Protein AF-A0A9P7FYK7-F1 (afdb_monomer)

Sequence (309 aa):
MSTLKDHLGQKRRFVENSWSAKASSRITAHRGAGRSVHRIKVDENAGYILTTSYVGGLTVTDLKTSQNLWTLPDSHVRPYAHCEYGAGFVIFDYIDGSKEVWRRVDDFRDEEPPVIRESLPTQRQWRVSATAERKYATASTKRGHFRPWASLHPPQITRAFRFSYPILGAAAWDAVYLWDVRTGVLVQTIETIQLGPADDEDDHNLVFLGDINYIEVSEKYVFLCGIHSLRVFSRETGKSVLDFSASRIPIAASHFSISPDRPVVEVEGASLVLQNLNRAVLPSEHPYIIVDEFIAGQLPISYNYFDAN

Secondary structure (DSSP, 8-state):
-HHHHHHHHHHHHHHHHHHTT-S--------TT-S-EEEEEEETTTTEEEEEETT--EEEEETTT--EEEEE-TTTSPTT--EEEETTEEEEE-TTS-EEEEEEGGG--TTSPPPPGGGPPPHHHHHHHHHHHHHTTT-S--TT-EEEEEEE--SS--SEEEEETTEEEEE-SSEEEEEETTTTEEEEEEE-TTSPPS--TT--------SEEEEEE-SSEEEEEESSEEEEEETTT-SEEEEEETTS--S-SS-------S-----TT---------------SS------------------PPP--

Mean predicted aligned error: 12.12 Å

Structure (mmCIF, N/CA/C/O backbone):
data_AF-A0A9P7FYK7-F1
#
_entry.id   AF-A0A9P7FYK7-F1
#
loop_
_atom_site.group_PDB
_atom_site.id
_atom_site.type_symbol
_atom_site.label_atom_id
_atom_site.label_alt_id
_atom_site.label_comp_id
_atom_site.label_asym_id
_atom_site.label_entity_id
_atom_site.label_seq_id
_atom_site.pdbx_PDB_ins_code
_atom_site.Cartn_x
_atom_site.Cartn_y
_atom_site.Cartn_z
_atom_site.occupancy
_atom_site.B_iso_or_equiv
_atom_site.auth_seq_id
_atom_site.auth_comp_id
_atom_site.auth_asym_id
_atom_site.auth_atom_id
_atom_site.pdbx_PDB_model_num
ATOM 1 N N . MET A 1 1 ? -34.874 -10.906 -16.688 1.00 46.94 1 MET A N 1
ATOM 2 C CA . MET A 1 1 ? -33.772 -10.440 -17.569 1.00 46.94 1 MET A CA 1
ATOM 3 C C . MET A 1 1 ? -33.839 -8.947 -17.933 1.00 46.94 1 MET A C 1
ATOM 5 O O . MET A 1 1 ? -32.782 -8.398 -18.205 1.00 46.94 1 MET A O 1
ATOM 9 N N . SER A 1 2 ? -35.005 -8.275 -17.902 1.00 56.25 2 SER A N 1
ATOM 10 C CA . SER A 1 2 ? -35.138 -6.818 -18.164 1.00 56.25 2 SER A CA 1
ATOM 11 C C . SER A 1 2 ? -34.442 -5.932 -17.115 1.00 56.25 2 SER A C 1
ATOM 13 O O . SER A 1 2 ? -33.654 -5.059 -17.450 1.00 56.25 2 SER A O 1
ATOM 15 N N . THR A 1 3 ? -34.629 -6.241 -15.832 1.00 56.41 3 THR A N 1
ATOM 16 C CA . THR A 1 3 ? -34.244 -5.398 -14.683 1.00 56.41 3 THR A CA 1
ATOM 17 C C . THR A 1 3 ? -32.739 -5.155 -14.505 1.00 56.41 3 THR A C 1
ATOM 19 O O . THR A 1 3 ? -32.328 -4.106 -14.018 1.00 56.41 3 THR A O 1
ATOM 22 N N . LEU A 1 4 ? -31.890 -6.098 -14.923 1.00 46.66 4 LEU A N 1
ATOM 23 C CA . LEU A 1 4 ? -30.430 -6.003 -14.773 1.00 46.66 4 LEU A CA 1
ATOM 24 C C . LEU A 1 4 ? -29.797 -5.049 -15.798 1.00 46.66 4 LEU A C 1
ATOM 26 O O . LEU A 1 4 ? -28.849 -4.331 -15.478 1.00 46.66 4 LEU A O 1
ATOM 30 N N . LYS A 1 5 ? -30.342 -5.010 -17.022 1.00 55.91 5 LYS A N 1
ATOM 31 C CA . LYS A 1 5 ? -29.904 -4.074 -18.069 1.00 55.91 5 LYS A CA 1
ATOM 32 C C . LYS A 1 5 ? -30.310 -2.641 -17.726 1.00 55.91 5 LYS A C 1
ATOM 34 O O . LYS A 1 5 ? -29.497 -1.732 -17.888 1.00 55.91 5 LYS A O 1
ATOM 39 N N . ASP A 1 6 ? -31.509 -2.468 -17.176 1.00 61.62 6 ASP A N 1
ATOM 40 C CA . ASP A 1 6 ? -32.025 -1.164 -16.757 1.00 61.62 6 ASP A CA 1
ATOM 41 C C . ASP A 1 6 ? -31.186 -0.567 -15.611 1.00 61.62 6 ASP A C 1
ATOM 43 O O . ASP A 1 6 ? -30.807 0.606 -15.663 1.00 61.62 6 ASP A O 1
ATOM 47 N N . HIS A 1 7 ? -30.774 -1.386 -14.634 1.00 57.41 7 HIS A N 1
ATOM 48 C CA . HIS A 1 7 ? -29.868 -0.956 -13.561 1.00 57.41 7 HIS A CA 1
ATOM 49 C C . HIS A 1 7 ? -28.461 -0.577 -14.045 1.00 57.41 7 HIS A C 1
ATOM 51 O O . HIS A 1 7 ? -27.908 0.433 -13.603 1.00 57.41 7 HIS A O 1
ATOM 57 N N . LEU A 1 8 ? -27.875 -1.345 -14.969 1.00 60.44 8 LEU A N 1
ATOM 58 C CA . LEU A 1 8 ? -26.567 -1.013 -15.548 1.00 60.44 8 LEU A CA 1
ATOM 59 C C . LEU A 1 8 ? -26.620 0.297 -16.352 1.00 60.44 8 LEU A C 1
ATOM 61 O O . LEU A 1 8 ? -25.706 1.118 -16.244 1.00 60.44 8 LEU A O 1
ATOM 65 N N . GLY A 1 9 ? -27.703 0.522 -17.103 1.00 68.44 9 GLY A N 1
ATOM 66 C CA . GLY A 1 9 ? -27.932 1.761 -17.848 1.00 68.44 9 GLY A CA 1
ATOM 67 C C . GLY A 1 9 ? -28.078 2.984 -16.939 1.00 68.44 9 GLY A C 1
ATOM 68 O O . GLY A 1 9 ? -27.446 4.013 -17.182 1.00 68.44 9 GLY A O 1
ATOM 69 N N . GLN A 1 10 ? -28.843 2.860 -15.851 1.00 68.75 10 GLN A N 1
ATOM 70 C CA . GLN A 1 10 ? -28.996 3.922 -14.850 1.00 68.75 10 GLN A CA 1
ATOM 71 C C . GLN A 1 10 ? -27.671 4.259 -14.159 1.00 68.75 10 GLN A C 1
ATOM 73 O O . GLN A 1 10 ? -27.315 5.434 -14.065 1.00 68.75 10 GLN A O 1
ATOM 78 N N . LYS A 1 11 ? -26.903 3.244 -13.737 1.00 68.31 11 LYS A N 1
ATOM 79 C CA . LYS A 1 11 ? -25.597 3.447 -13.097 1.00 68.31 11 LYS A CA 1
ATOM 80 C C . LYS A 1 11 ? -24.620 4.150 -14.034 1.00 68.31 11 LYS A C 1
ATOM 82 O O . LYS A 1 11 ? -24.007 5.135 -13.639 1.00 68.31 11 LYS A O 1
ATOM 87 N N . ARG A 1 12 ? -24.502 3.691 -15.284 1.00 73.44 12 ARG A N 1
ATOM 88 C CA . ARG A 1 12 ? -23.622 4.315 -16.282 1.00 73.44 12 ARG A CA 1
ATOM 89 C C . ARG A 1 12 ? -23.988 5.779 -16.520 1.00 73.44 12 ARG A C 1
ATOM 91 O O . ARG A 1 12 ? -23.111 6.632 -16.455 1.00 73.44 12 ARG A O 1
ATOM 98 N N . ARG A 1 13 ? -25.276 6.072 -16.719 1.00 74.94 13 ARG A N 1
ATOM 99 C CA . ARG A 1 13 ? -25.762 7.441 -16.930 1.00 74.94 13 ARG A CA 1
ATOM 100 C C . ARG A 1 13 ? -25.492 8.339 -15.725 1.00 74.94 13 ARG A C 1
ATOM 102 O O . ARG A 1 13 ? -25.141 9.500 -15.897 1.00 74.94 13 ARG A O 1
ATOM 109 N N . PHE A 1 14 ? -25.636 7.808 -14.512 1.00 70.00 14 PHE A N 1
ATOM 110 C CA . PHE A 1 14 ? -25.281 8.531 -13.298 1.00 70.00 14 PHE A CA 1
ATOM 111 C C . PHE A 1 14 ? -23.786 8.872 -13.268 1.00 70.00 14 PHE A C 1
ATOM 113 O O . PHE A 1 14 ? -23.443 10.036 -13.103 1.00 70.00 14 PHE A O 1
ATOM 120 N N . VAL A 1 15 ? -22.908 7.892 -13.515 1.00 69.75 15 VAL A N 1
ATOM 121 C CA . VAL A 1 15 ? -21.452 8.103 -13.573 1.00 69.75 15 VAL A CA 1
ATOM 122 C C . VAL A 1 15 ? -21.072 9.124 -14.651 1.00 69.75 15 VAL A C 1
ATOM 124 O O . VAL A 1 15 ? -20.315 10.047 -14.370 1.00 69.75 15 VAL A O 1
ATOM 127 N N . GLU A 1 16 ? -21.625 9.008 -15.859 1.00 75.75 16 GLU A N 1
ATOM 128 C CA . GLU A 1 16 ? -21.404 9.966 -16.953 1.00 75.75 16 GLU A CA 1
ATOM 129 C C . GLU A 1 16 ? -21.862 11.378 -16.569 1.00 75.75 16 GLU A C 1
ATOM 131 O O . GLU A 1 16 ? -21.139 12.350 -16.797 1.00 75.75 16 GLU A O 1
ATOM 136 N N . ASN A 1 17 ? -23.029 11.500 -15.931 1.00 72.75 17 ASN A N 1
ATOM 137 C CA . ASN A 1 17 ? -23.513 12.775 -15.418 1.00 72.75 17 ASN A CA 1
ATOM 138 C C . ASN A 1 17 ? -22.581 13.335 -14.344 1.00 72.75 17 ASN A C 1
ATOM 140 O O . ASN A 1 17 ? -22.281 14.521 -14.382 1.00 72.75 17 ASN A O 1
ATOM 144 N N . SER A 1 18 ? -22.093 12.519 -13.414 1.00 71.88 18 SER A N 1
ATOM 145 C CA . SER A 1 18 ? -21.169 12.973 -12.377 1.00 71.88 18 SER A CA 1
ATOM 146 C C . SER A 1 18 ? -19.831 13.440 -12.944 1.00 71.88 18 SER A C 1
ATOM 148 O O . SER A 1 18 ? -19.389 14.528 -12.588 1.00 71.88 18 SER A O 1
ATOM 150 N N . TRP A 1 19 ? -19.223 12.691 -13.872 1.00 70.06 19 TRP A N 1
ATOM 151 C CA . TRP A 1 19 ? -18.000 13.124 -14.566 1.00 70.06 19 TRP A CA 1
ATOM 152 C C . TRP A 1 19 ? -18.220 14.372 -15.422 1.00 70.06 19 TRP A C 1
ATOM 154 O O . TRP A 1 19 ? -17.309 15.172 -15.594 1.00 70.06 19 TRP A O 1
ATOM 164 N N . SER A 1 20 ? -19.444 14.571 -15.914 1.00 78.19 20 SER A N 1
ATOM 165 C CA . SER A 1 20 ? -19.847 15.782 -16.634 1.00 78.19 20 SER A CA 1
ATOM 166 C C . SER A 1 20 ? -20.291 16.927 -15.712 1.00 78.19 20 SER A C 1
ATOM 168 O O . SER A 1 20 ? -20.863 17.895 -16.209 1.00 78.19 20 SER A O 1
ATOM 170 N N . ALA A 1 21 ? -20.111 16.808 -14.389 1.00 74.25 21 ALA A N 1
ATOM 171 C CA . ALA A 1 21 ? -20.567 17.770 -13.376 1.00 74.25 21 ALA A CA 1
ATOM 172 C C . ALA A 1 21 ? -22.085 18.077 -13.396 1.00 74.25 21 ALA A C 1
ATOM 174 O O . ALA A 1 21 ? -22.530 19.137 -12.966 1.00 74.25 21 ALA A O 1
ATOM 175 N N . LYS A 1 22 ? -22.900 17.141 -13.894 1.00 76.00 22 LYS A N 1
ATOM 176 C CA . LYS A 1 22 ? -24.372 17.227 -13.981 1.00 76.00 22 LYS A CA 1
ATOM 177 C C . LYS A 1 22 ? -25.096 16.496 -12.851 1.00 76.00 22 LYS A C 1
ATOM 179 O O . LYS A 1 22 ? -26.310 16.625 -12.727 1.00 76.00 22 LYS A O 1
ATOM 184 N N . ALA A 1 23 ? -24.390 15.684 -12.068 1.00 72.50 23 ALA A N 1
ATOM 185 C CA . ALA A 1 23 ? -24.967 15.009 -10.910 1.00 72.50 23 ALA A CA 1
ATOM 186 C C . ALA A 1 23 ? -24.810 15.862 -9.646 1.00 72.50 23 ALA A C 1
ATOM 188 O O . ALA A 1 23 ? -23.782 16.506 -9.449 1.00 72.50 23 ALA A O 1
ATOM 189 N N . SER A 1 24 ? -25.803 15.820 -8.759 1.00 74.06 24 SER A N 1
ATOM 190 C CA . SER A 1 24 ? -25.725 16.461 -7.446 1.00 74.06 24 SER A CA 1
ATOM 191 C C . SER A 1 24 ? -24.672 15.782 -6.563 1.00 74.06 24 SER A C 1
ATOM 193 O O . SER A 1 24 ? -24.711 14.563 -6.382 1.00 74.06 24 SER A O 1
ATOM 195 N N . SER A 1 25 ? -23.789 16.570 -5.953 1.00 67.00 25 SER A N 1
ATOM 196 C CA . SER A 1 25 ? -22.839 16.127 -4.926 1.00 67.00 25 SER A CA 1
ATOM 197 C C . SER A 1 25 ? -23.162 16.781 -3.586 1.00 67.00 25 SER A C 1
ATOM 199 O O . SER A 1 25 ? -23.557 17.944 -3.552 1.00 67.00 25 SER A O 1
ATOM 201 N N . ARG A 1 26 ? -22.938 16.072 -2.475 1.00 67.31 26 ARG A N 1
ATOM 202 C CA . ARG A 1 26 ? -23.045 16.632 -1.122 1.00 67.31 26 ARG A CA 1
ATOM 203 C C . ARG A 1 26 ? -21.694 16.561 -0.431 1.00 67.31 26 ARG A C 1
ATOM 205 O O . ARG A 1 26 ? -21.082 15.499 -0.406 1.00 67.31 26 ARG A O 1
ATOM 212 N N . ILE A 1 27 ? -21.273 17.666 0.177 1.00 72.19 27 ILE A N 1
ATOM 213 C CA . ILE A 1 27 ? -20.101 17.677 1.050 1.00 72.19 27 ILE A CA 1
ATOM 214 C C . ILE A 1 27 ? -20.486 17.215 2.447 1.00 72.19 27 ILE A C 1
ATOM 216 O O . ILE A 1 27 ? -21.486 17.649 3.018 1.00 72.19 27 ILE A O 1
ATOM 220 N N . THR A 1 28 ? -19.656 16.345 3.008 1.00 70.88 28 THR A N 1
ATOM 221 C CA . THR A 1 28 ? -19.754 15.893 4.393 1.00 70.88 28 THR A CA 1
ATOM 222 C C . THR A 1 28 ? -18.383 15.966 5.045 1.00 70.88 28 THR A C 1
ATOM 224 O O . THR A 1 28 ? -17.379 15.668 4.405 1.00 70.88 28 THR A O 1
ATOM 227 N N . ALA A 1 29 ? -18.337 16.337 6.324 1.00 80.88 29 ALA A N 1
ATOM 228 C CA . ALA A 1 29 ? -17.101 16.367 7.093 1.00 80.88 29 ALA A CA 1
ATOM 229 C C . ALA A 1 29 ? -17.043 15.169 8.042 1.00 80.88 29 ALA A C 1
ATOM 231 O O . ALA A 1 29 ? -17.941 14.977 8.862 1.00 80.88 29 ALA A O 1
ATOM 232 N N . HIS A 1 30 ? -15.954 14.408 7.966 1.00 83.19 30 HIS A N 1
ATOM 233 C CA . HIS A 1 30 ? -15.671 13.312 8.884 1.00 83.19 30 HIS A CA 1
ATOM 234 C C . HIS A 1 30 ? -14.639 13.751 9.919 1.00 83.19 30 HIS A C 1
ATOM 236 O O . HIS A 1 30 ? -13.544 14.171 9.552 1.00 83.19 30 HIS A O 1
ATOM 242 N N . ARG A 1 31 ? -14.975 13.687 11.212 1.00 85.31 31 ARG A N 1
ATOM 243 C CA . ARG A 1 31 ? -14.123 14.246 12.283 1.00 85.31 31 ARG A CA 1
ATOM 244 C C . ARG A 1 31 ? -13.430 13.189 13.142 1.00 85.31 31 ARG A C 1
ATOM 246 O O . ARG A 1 31 ? -12.553 13.544 13.925 1.00 85.31 31 ARG A O 1
ATOM 253 N N . GLY A 1 32 ? -13.784 11.912 12.981 1.00 82.12 32 GLY A N 1
ATOM 254 C CA . GLY A 1 32 ? -13.284 10.817 13.824 1.00 82.12 32 GLY A CA 1
ATOM 255 C C . GLY A 1 32 ? -11.761 10.649 13.811 1.00 82.12 32 GLY A C 1
ATOM 256 O O . GLY A 1 32 ? -11.171 10.302 14.828 1.00 82.12 32 GLY A O 1
ATOM 257 N N . ALA A 1 33 ? -11.111 10.970 12.690 1.00 81.00 33 ALA A N 1
ATOM 258 C CA . ALA A 1 33 ? -9.660 10.863 12.528 1.00 81.00 33 ALA A CA 1
ATOM 259 C C . ALA A 1 33 ? -8.860 12.041 13.131 1.00 81.00 33 ALA A C 1
ATOM 261 O O . ALA A 1 33 ? -7.629 12.036 13.103 1.00 81.00 33 ALA A O 1
ATOM 262 N N . GLY A 1 34 ? -9.535 13.057 13.679 1.00 84.06 34 GLY A N 1
ATOM 263 C CA . GLY A 1 34 ? -8.893 14.261 14.203 1.00 84.06 34 GLY A CA 1
ATOM 264 C C . GLY A 1 34 ? -8.424 15.229 13.110 1.00 84.06 34 GLY A C 1
ATOM 265 O O . GLY A 1 34 ? -8.919 15.218 11.986 1.00 84.06 34 GLY A O 1
ATOM 266 N N . ARG A 1 35 ? -7.490 16.121 13.466 1.00 85.56 35 ARG A N 1
ATOM 267 C CA . ARG A 1 35 ? -6.999 17.204 12.586 1.00 85.56 35 ARG A CA 1
ATOM 268 C C . ARG A 1 35 ? -5.719 16.850 11.831 1.00 85.56 35 ARG A C 1
ATOM 270 O O . ARG A 1 35 ? -5.260 17.661 11.036 1.00 85.56 35 ARG A O 1
ATOM 277 N N . SER A 1 36 ? -5.144 15.677 12.099 1.00 90.00 36 SER A N 1
ATOM 278 C CA . SER A 1 36 ? -3.778 15.351 11.684 1.00 90.00 36 SER A CA 1
ATOM 279 C C . SER A 1 36 ? -3.666 14.381 10.517 1.00 90.00 36 SER A C 1
ATOM 281 O O . SER A 1 36 ? -2.645 13.727 10.353 1.00 90.00 36 SER A O 1
ATOM 283 N N . VAL A 1 37 ? -4.717 14.274 9.708 1.00 92.69 37 VAL A N 1
ATOM 284 C CA . VAL A 1 37 ? -4.816 13.304 8.616 1.00 92.69 37 VAL A CA 1
ATOM 285 C C . VAL A 1 37 ? -3.780 13.587 7.525 1.00 92.69 37 VAL A C 1
ATOM 287 O O . VAL A 1 37 ? -3.672 14.710 7.046 1.00 92.69 37 VAL A O 1
ATOM 290 N N . HIS A 1 38 ? -3.044 12.549 7.122 1.00 94.44 38 HIS A N 1
ATOM 291 C CA . HIS A 1 38 ? -2.101 12.570 6.003 1.00 94.44 38 HIS A CA 1
ATOM 292 C C . HIS A 1 38 ? -2.620 11.774 4.795 1.00 94.44 38 HIS A C 1
ATOM 294 O O . HIS A 1 38 ? -2.613 12.281 3.678 1.00 94.44 38 HIS A O 1
ATOM 300 N N . ARG A 1 39 ? -3.109 10.541 4.997 1.00 94.62 39 ARG A N 1
ATOM 301 C CA . ARG A 1 39 ? -3.747 9.725 3.943 1.00 94.62 39 ARG A CA 1
ATOM 302 C C . ARG A 1 39 ? -5.111 9.233 4.396 1.00 94.62 39 ARG A C 1
ATOM 304 O O . ARG A 1 39 ? -5.319 9.012 5.586 1.00 94.62 39 ARG A O 1
ATOM 311 N N . ILE A 1 40 ? -6.010 9.021 3.435 1.00 94.88 40 ILE A N 1
ATOM 312 C CA . ILE A 1 40 ? -7.374 8.526 3.657 1.00 94.88 40 ILE A CA 1
ATOM 313 C C . ILE A 1 40 ? -7.652 7.363 2.704 1.00 94.88 40 ILE A C 1
ATOM 315 O O . ILE A 1 40 ? -7.341 7.438 1.514 1.00 94.88 40 ILE A O 1
ATOM 319 N N . LYS A 1 41 ? -8.276 6.303 3.220 1.00 95.81 41 LYS A N 1
ATOM 320 C CA . LYS A 1 41 ? -8.904 5.236 2.433 1.00 95.81 41 LYS A CA 1
ATOM 321 C C . LYS A 1 41 ? -10.290 4.949 2.999 1.00 95.81 41 LYS A C 1
ATOM 323 O O . LYS A 1 41 ? -10.478 4.970 4.212 1.00 95.81 41 LYS A O 1
ATOM 328 N N . VAL A 1 42 ? -11.257 4.683 2.129 1.00 94.12 42 VAL A N 1
ATOM 329 C CA . VAL A 1 42 ? -12.658 4.474 2.514 1.00 94.12 42 VAL A CA 1
ATOM 330 C C . VAL A 1 42 ? -13.098 3.090 2.056 1.00 94.12 42 VAL A C 1
ATOM 332 O O . VAL A 1 42 ? -12.881 2.731 0.901 1.00 94.12 42 VAL A O 1
ATOM 335 N N . ASP A 1 43 ? -13.719 2.325 2.954 1.00 94.69 43 ASP A N 1
ATOM 336 C CA . ASP A 1 43 ? -14.444 1.102 2.615 1.00 94.69 43 ASP A CA 1
ATOM 337 C C . ASP A 1 43 ? -15.924 1.314 2.926 1.00 94.69 43 ASP A C 1
ATOM 339 O O . ASP A 1 43 ? -16.366 1.197 4.070 1.00 94.69 43 ASP A O 1
ATOM 343 N N . GLU A 1 44 ? -16.694 1.679 1.905 1.00 90.25 44 GLU A N 1
ATOM 344 C CA . GLU A 1 44 ? -18.124 1.955 2.052 1.00 90.25 44 GLU A CA 1
ATOM 345 C C . GLU A 1 44 ? -18.918 0.693 2.389 1.00 90.25 44 GLU A C 1
ATOM 347 O O . GLU A 1 44 ? -19.845 0.748 3.196 1.00 90.25 44 GLU A O 1
ATOM 352 N N . ASN A 1 45 ? -18.518 -0.448 1.819 1.00 90.56 45 ASN A N 1
ATOM 353 C CA . ASN A 1 45 ? -19.174 -1.732 2.051 1.00 90.56 45 ASN A CA 1
ATOM 354 C C . ASN A 1 45 ? -18.981 -2.182 3.502 1.00 90.56 45 ASN A C 1
ATOM 356 O O . ASN A 1 45 ? -19.908 -2.694 4.124 1.00 90.56 45 ASN A O 1
ATOM 360 N N . ALA A 1 46 ? -17.789 -1.958 4.056 1.00 92.75 46 ALA A N 1
ATOM 361 C CA . ALA A 1 46 ? -17.492 -2.255 5.454 1.00 92.75 46 ALA A CA 1
ATOM 362 C C . ALA A 1 46 ? -17.873 -1.117 6.424 1.00 92.75 46 ALA A C 1
ATOM 364 O O . ALA A 1 46 ? -17.883 -1.294 7.648 1.00 92.75 46 ALA A O 1
ATOM 365 N N . GLY A 1 47 ? -18.212 0.054 5.882 1.00 93.56 47 GLY A N 1
ATOM 366 C CA . GLY A 1 47 ? -18.704 1.211 6.619 1.00 93.56 47 GLY A CA 1
ATOM 367 C C . GLY A 1 47 ? -17.651 1.883 7.499 1.00 93.56 47 GLY A C 1
ATOM 368 O O . GLY A 1 47 ? -17.986 2.311 8.605 1.00 93.56 47 GLY A O 1
ATOM 369 N N . TYR A 1 48 ? -16.397 1.983 7.053 1.00 95.81 48 TYR A N 1
ATOM 370 C CA . TYR A 1 48 ? -15.347 2.681 7.805 1.00 95.81 48 TYR A CA 1
ATOM 371 C C . TYR A 1 48 ? -14.357 3.455 6.927 1.00 95.81 48 TYR A C 1
ATOM 373 O O . TYR A 1 48 ? -14.245 3.252 5.718 1.00 95.81 48 TYR A O 1
ATOM 381 N N . ILE A 1 49 ? -13.605 4.340 7.578 1.00 96.19 49 ILE A N 1
ATOM 382 C CA . ILE A 1 49 ? -12.514 5.130 7.010 1.00 96.19 49 ILE A CA 1
ATOM 383 C C . ILE A 1 49 ? -11.218 4.755 7.728 1.00 96.19 49 ILE A C 1
ATOM 385 O O . ILE A 1 49 ? -11.184 4.746 8.960 1.00 96.19 49 ILE A O 1
ATOM 389 N N . LEU A 1 50 ? -10.156 4.494 6.965 1.00 97.69 50 LEU A N 1
ATOM 390 C CA . LEU A 1 50 ? -8.790 4.374 7.466 1.00 97.69 50 LEU A CA 1
ATOM 391 C C . LEU A 1 50 ? -8.021 5.664 7.204 1.00 97.69 50 LEU A C 1
ATOM 393 O O . LEU A 1 50 ? -8.042 6.192 6.090 1.00 97.69 50 LEU A O 1
ATOM 397 N N . THR A 1 51 ? -7.283 6.129 8.204 1.00 97.62 51 THR A N 1
ATOM 398 C CA . THR A 1 51 ? -6.414 7.300 8.078 1.00 97.62 51 THR A CA 1
ATOM 399 C C . THR A 1 51 ? -5.053 7.065 8.711 1.00 97.62 51 THR A C 1
ATOM 401 O O . THR A 1 51 ? -4.992 6.560 9.833 1.00 97.62 51 THR A O 1
ATOM 404 N N . THR A 1 52 ? -3.982 7.498 8.048 1.00 97.50 52 THR A N 1
ATOM 405 C CA . THR A 1 52 ? -2.675 7.740 8.690 1.00 97.50 52 THR A CA 1
ATOM 406 C C . THR A 1 52 ? -2.495 9.227 8.959 1.00 97.50 52 THR A C 1
ATOM 408 O O . THR A 1 52 ? -3.202 10.054 8.377 1.00 97.50 52 THR A O 1
ATOM 411 N N . SER A 1 53 ? -1.574 9.579 9.857 1.00 95.62 53 SER A N 1
ATOM 412 C CA . SER A 1 53 ? -1.413 10.948 10.351 1.00 95.62 53 SER A CA 1
ATOM 413 C C . SER A 1 53 ? 0.005 11.499 10.171 1.00 95.62 53 SER A C 1
ATOM 415 O O . SER A 1 53 ? 0.983 10.748 10.145 1.00 95.62 53 SER A O 1
ATOM 417 N N . TYR A 1 54 ? 0.135 12.826 10.071 1.00 95.75 54 TYR A N 1
ATOM 418 C CA . TYR A 1 54 ? 1.439 13.494 10.000 1.00 95.75 54 TYR A CA 1
ATOM 419 C C . TYR A 1 54 ? 2.237 13.411 11.308 1.00 95.75 54 TYR A C 1
ATOM 421 O O . TYR A 1 54 ? 3.444 13.613 11.285 1.00 95.75 54 TYR A O 1
ATOM 429 N N . VAL A 1 55 ? 1.599 13.087 12.441 1.00 95.38 55 VAL A N 1
ATOM 430 C CA . VAL A 1 55 ? 2.302 12.748 13.699 1.00 95.38 55 VAL A CA 1
ATOM 431 C C . VAL A 1 55 ? 2.517 11.243 13.877 1.00 95.38 55 VAL A C 1
ATOM 433 O O . VAL A 1 55 ? 3.101 10.819 14.865 1.00 95.38 55 VAL A O 1
ATOM 436 N N . GLY A 1 56 ? 2.070 10.432 12.917 1.00 96.75 56 GLY A N 1
ATOM 437 C CA . GLY A 1 56 ? 2.082 8.976 12.996 1.00 96.75 56 GLY A CA 1
ATOM 438 C C . GLY A 1 56 ? 0.754 8.401 13.479 1.00 96.75 56 GLY A C 1
ATOM 439 O O . GLY A 1 56 ? -0.189 9.121 13.815 1.00 96.75 56 GLY A O 1
ATOM 440 N N . GLY A 1 57 ? 0.684 7.076 13.478 1.00 97.25 57 GLY A N 1
ATOM 441 C CA . GLY A 1 57 ? -0.496 6.307 13.852 1.00 97.25 57 GLY A CA 1
ATOM 442 C C . GLY A 1 57 ? -1.383 5.965 12.659 1.00 97.25 57 GLY A C 1
ATOM 443 O O . GLY A 1 57 ? -1.306 6.568 11.585 1.00 97.25 57 GLY A O 1
ATOM 444 N N . LEU A 1 58 ? -2.238 4.968 12.871 1.00 97.81 58 LEU A N 1
ATOM 445 C CA . LEU A 1 58 ? -3.302 4.586 11.950 1.00 97.81 58 LEU A CA 1
ATOM 446 C C . LEU A 1 58 ? -4.600 4.477 12.737 1.00 97.81 58 LEU A C 1
ATOM 448 O O . LEU A 1 58 ? -4.642 3.820 13.776 1.00 97.81 58 LEU A O 1
ATOM 452 N N . THR A 1 59 ? -5.657 5.091 12.223 1.00 97.56 59 THR A N 1
ATOM 453 C CA . THR A 1 59 ? -6.980 5.098 12.848 1.00 97.56 59 THR A CA 1
ATOM 454 C C . THR A 1 59 ? -8.014 4.552 11.880 1.00 97.56 59 THR A C 1
ATOM 456 O O . THR A 1 59 ? -8.049 4.948 10.717 1.00 97.56 59 THR A O 1
ATOM 459 N N . VAL A 1 60 ? -8.871 3.660 12.372 1.00 97.69 60 VAL A N 1
ATOM 460 C CA . VAL A 1 60 ? -10.061 3.170 11.677 1.00 97.69 60 VAL A CA 1
ATOM 461 C C . VAL A 1 60 ? -11.276 3.735 12.393 1.00 97.69 60 VAL A C 1
ATOM 463 O O . VAL A 1 60 ? -11.446 3.531 13.596 1.00 97.69 60 VAL A O 1
ATOM 466 N N . THR A 1 61 ? -12.117 4.455 11.662 1.00 96.50 61 THR A N 1
ATOM 467 C CA . THR A 1 61 ? -13.306 5.124 12.205 1.00 96.50 61 THR A CA 1
ATOM 468 C C . THR A 1 61 ? -14.553 4.705 11.459 1.00 96.50 61 THR A C 1
ATOM 470 O O . THR A 1 61 ? -14.525 4.521 10.246 1.00 96.50 61 THR A O 1
ATOM 473 N N . ASP A 1 62 ? -15.660 4.572 12.175 1.00 94.56 62 ASP A N 1
ATOM 474 C CA . ASP A 1 62 ? -16.952 4.283 11.577 1.00 94.56 62 ASP A CA 1
ATOM 475 C C . ASP A 1 62 ? -17.389 5.419 10.650 1.00 94.56 62 ASP A C 1
ATOM 477 O O . ASP A 1 62 ? -17.463 6.569 11.079 1.00 94.56 62 ASP A O 1
ATOM 481 N N . LEU A 1 63 ? -17.726 5.089 9.403 1.00 91.88 63 LEU A N 1
ATOM 482 C CA . LEU A 1 63 ? -18.032 6.053 8.343 1.00 91.88 63 LEU A CA 1
ATOM 483 C C . LEU A 1 63 ? -19.226 6.961 8.681 1.00 91.88 63 LEU A C 1
ATOM 485 O O . LEU A 1 63 ? -19.282 8.092 8.210 1.00 91.88 63 LEU A O 1
ATOM 489 N N . LYS A 1 64 ? -20.187 6.488 9.486 1.00 91.00 64 LYS A N 1
ATOM 490 C CA . LYS A 1 64 ? -21.420 7.233 9.791 1.00 91.00 64 LYS A CA 1
ATOM 491 C C . LYS A 1 64 ? -21.328 8.016 11.097 1.00 91.00 64 LYS A C 1
ATOM 493 O O . LYS A 1 64 ? -21.788 9.148 11.176 1.00 91.00 64 LYS A O 1
ATOM 498 N N . THR A 1 65 ? -20.761 7.405 12.127 1.00 91.50 65 THR A N 1
ATOM 499 C CA . THR A 1 65 ? -20.779 7.902 13.510 1.00 91.50 65 THR A CA 1
ATOM 500 C C . THR A 1 65 ? -19.476 8.578 13.924 1.00 91.50 65 THR A C 1
ATOM 502 O O . THR A 1 65 ? -19.423 9.169 14.998 1.00 91.50 65 THR A O 1
ATOM 505 N N . SER A 1 66 ? -18.416 8.497 13.106 1.00 92.19 66 SER A N 1
ATOM 506 C CA . SER A 1 66 ? -17.071 8.984 13.452 1.00 92.19 66 SER A CA 1
ATOM 507 C C . SER A 1 66 ? -16.441 8.319 14.685 1.00 92.19 66 SER A C 1
ATOM 509 O O . SER A 1 66 ? -15.401 8.779 15.155 1.00 92.19 66 SER A O 1
ATOM 511 N N . GLN A 1 67 ? -17.015 7.232 15.210 1.00 93.38 67 GLN A N 1
ATOM 512 C CA . GLN A 1 67 ? -16.443 6.515 16.349 1.00 93.38 67 GLN A CA 1
ATOM 513 C C . GLN A 1 67 ? -15.167 5.768 15.953 1.00 93.38 67 GLN A C 1
ATOM 515 O O . GLN A 1 67 ? -15.100 5.160 14.886 1.00 93.38 67 GLN A O 1
ATOM 520 N N . ASN A 1 68 ? -14.163 5.780 16.831 1.00 94.25 68 ASN A N 1
ATOM 521 C CA . ASN A 1 68 ? -12.939 5.002 16.651 1.00 94.25 68 ASN A CA 1
ATOM 522 C C . ASN A 1 68 ? -13.230 3.510 16.837 1.00 94.25 68 ASN A C 1
ATOM 524 O O . ASN A 1 68 ? -13.609 3.089 17.927 1.00 94.25 68 ASN A O 1
ATOM 528 N N . LEU A 1 69 ? -13.007 2.726 15.785 1.00 95.88 69 LEU A N 1
ATOM 529 C CA . LEU A 1 69 ? -13.185 1.275 15.789 1.00 95.88 69 LEU A CA 1
ATOM 530 C C . LEU A 1 69 ? -11.892 0.560 16.181 1.00 95.88 69 LEU A C 1
ATOM 532 O O . LEU A 1 69 ? -11.916 -0.384 16.959 1.00 95.88 69 LEU A O 1
ATOM 536 N N . TRP A 1 70 ? -10.755 1.024 15.662 1.00 97.31 70 TRP A N 1
ATOM 537 C CA . TRP A 1 70 ? -9.460 0.383 15.875 1.00 97.31 70 TRP A CA 1
ATOM 538 C C . TRP A 1 70 ? -8.312 1.358 15.593 1.00 97.31 70 TRP A C 1
ATOM 540 O O . TRP A 1 70 ? -8.466 2.279 14.790 1.00 97.31 70 TRP A O 1
ATOM 550 N N . THR A 1 71 ? -7.156 1.178 16.240 1.00 97.06 71 THR A N 1
ATOM 551 C CA . THR A 1 71 ? -5.980 2.040 16.022 1.00 97.06 71 THR A CA 1
ATOM 552 C C . THR A 1 71 ? -4.659 1.292 16.153 1.00 97.06 71 THR A C 1
ATOM 554 O O . THR A 1 71 ? -4.526 0.459 17.052 1.00 97.06 71 THR A O 1
ATOM 557 N N . LEU A 1 72 ? -3.651 1.732 15.400 1.00 97.81 72 LEU A N 1
ATOM 558 C CA . LEU A 1 72 ? -2.232 1.530 15.705 1.00 97.81 72 LEU A CA 1
ATOM 559 C C . LEU A 1 72 ? -1.611 2.842 16.217 1.00 97.81 72 LEU A C 1
ATOM 561 O O . LEU A 1 72 ? -1.932 3.907 15.684 1.00 97.81 72 LEU A O 1
ATOM 565 N N . PRO A 1 73 ? -0.730 2.789 17.233 1.00 96.38 73 PRO A N 1
ATOM 566 C CA . PRO A 1 73 ? -0.115 3.978 17.814 1.00 96.38 73 PRO A CA 1
ATOM 567 C C . PRO A 1 73 ? 0.906 4.634 16.870 1.00 96.38 73 PRO A C 1
ATOM 569 O O . PRO A 1 73 ? 1.456 3.990 15.974 1.00 96.38 73 PRO A O 1
ATOM 572 N N . ASP A 1 74 ? 1.200 5.906 17.128 1.00 95.25 74 ASP A N 1
ATOM 573 C CA . ASP A 1 74 ? 2.249 6.710 16.477 1.00 95.25 74 ASP A CA 1
ATOM 574 C C . ASP A 1 74 ? 3.669 6.168 16.685 1.00 95.25 74 ASP A C 1
ATOM 576 O O . ASP A 1 74 ? 4.513 6.258 15.798 1.00 95.25 74 ASP A O 1
ATOM 580 N N . SER A 1 75 ? 3.908 5.493 17.806 1.00 94.94 75 SER A N 1
ATOM 581 C CA . SER A 1 75 ? 5.135 4.731 18.051 1.00 94.94 75 SER A CA 1
ATOM 582 C C . SER A 1 75 ? 5.305 3.525 17.115 1.00 94.94 75 SER A C 1
ATOM 584 O O . SER A 1 75 ? 6.406 2.979 17.005 1.00 94.94 75 SER A O 1
ATOM 586 N N . HIS A 1 76 ? 4.238 3.093 16.428 1.00 96.50 76 HIS A N 1
ATOM 587 C CA . HIS A 1 76 ? 4.286 1.988 15.468 1.00 96.50 76 HIS A CA 1
ATOM 588 C C . HIS A 1 76 ? 4.196 2.455 14.011 1.00 96.50 76 HIS A C 1
ATOM 590 O O . HIS A 1 76 ? 5.026 2.077 13.185 1.00 96.50 76 HIS A O 1
ATOM 596 N N . VAL A 1 77 ? 3.207 3.278 13.677 1.00 97.50 77 VAL A N 1
ATOM 597 C CA . VAL A 1 77 ? 3.048 3.802 12.314 1.00 97.50 77 VAL A CA 1
ATOM 598 C C . VAL A 1 77 ? 3.734 5.157 12.233 1.00 97.50 77 VAL A C 1
ATOM 600 O O . VAL A 1 77 ? 3.328 6.085 12.930 1.00 97.50 77 VAL A O 1
ATOM 603 N N . ARG A 1 78 ? 4.766 5.273 11.390 1.00 95.94 78 ARG A N 1
ATOM 604 C CA . ARG A 1 78 ? 5.605 6.476 11.318 1.00 95.94 78 ARG A CA 1
ATOM 605 C C . ARG A 1 78 ? 4.804 7.731 10.916 1.00 95.94 78 ARG A C 1
ATOM 607 O O . ARG A 1 78 ? 3.823 7.618 10.176 1.00 95.94 78 ARG A O 1
ATOM 614 N N . PRO A 1 79 ? 5.247 8.932 11.327 1.00 96.44 79 PRO A N 1
ATOM 615 C CA . PRO A 1 79 ? 4.808 10.195 10.735 1.00 96.44 79 PRO A CA 1
ATOM 616 C C . PRO A 1 79 ? 4.824 10.149 9.209 1.00 96.44 79 PRO A C 1
ATOM 618 O O . PRO A 1 79 ? 5.793 9.659 8.628 1.00 96.44 79 PRO A O 1
ATOM 621 N N . TYR A 1 80 ? 3.769 10.659 8.568 1.00 95.62 80 TYR A N 1
ATOM 622 C CA . TYR A 1 80 ? 3.633 10.694 7.105 1.00 95.62 80 TYR A CA 1
ATOM 623 C C . TYR A 1 80 ? 3.745 9.314 6.432 1.00 95.62 80 TYR A C 1
ATOM 625 O O . TYR A 1 80 ? 4.247 9.203 5.312 1.00 95.62 80 TYR A O 1
ATOM 633 N N . ALA A 1 81 ? 3.323 8.245 7.118 1.00 96.19 81 ALA A N 1
ATOM 634 C CA . ALA A 1 81 ? 3.239 6.924 6.507 1.00 96.19 81 ALA A CA 1
ATOM 635 C C . ALA A 1 81 ? 2.247 6.953 5.338 1.00 96.19 81 ALA A C 1
ATOM 637 O O . ALA A 1 81 ? 1.082 7.355 5.494 1.00 96.19 81 ALA A O 1
ATOM 638 N N . HIS A 1 82 ? 2.702 6.496 4.175 1.00 96.25 82 HIS A N 1
ATOM 639 C CA . HIS A 1 82 ? 1.824 6.240 3.047 1.00 96.25 82 HIS A CA 1
ATOM 640 C C . HIS A 1 82 ? 0.941 5.046 3.406 1.00 96.25 82 HIS A C 1
ATOM 642 O O . HIS A 1 82 ? 1.385 4.094 4.044 1.00 96.25 82 HIS A O 1
ATOM 648 N N . CYS A 1 83 ? -0.328 5.099 3.016 1.00 96.25 83 CYS A N 1
ATOM 649 C CA . CYS A 1 83 ? -1.299 4.060 3.322 1.00 96.25 83 CYS A CA 1
ATOM 650 C C . CYS A 1 83 ? -2.051 3.668 2.057 1.00 96.25 83 CYS A C 1
ATOM 652 O O . CYS A 1 83 ? -2.562 4.532 1.345 1.00 96.25 83 CYS A O 1
ATOM 654 N N . GLU A 1 84 ? -2.141 2.369 1.807 1.00 98.00 84 GLU A N 1
ATOM 655 C CA . GLU A 1 84 ? -2.967 1.744 0.787 1.00 98.00 84 GLU A CA 1
ATOM 656 C C . GLU A 1 84 ? -3.961 0.777 1.433 1.00 98.00 84 GLU A C 1
ATOM 658 O O . GLU A 1 84 ? -3.692 0.179 2.475 1.00 98.00 84 GLU A O 1
ATOM 663 N N . TYR A 1 85 ? -5.131 0.634 0.815 1.00 98.00 85 TYR A N 1
ATOM 664 C CA . TYR A 1 85 ? -6.176 -0.259 1.299 1.00 98.00 85 TYR A CA 1
ATOM 665 C C . TYR A 1 85 ? -6.997 -0.813 0.139 1.00 98.00 85 TYR A C 1
ATOM 667 O O . TYR A 1 85 ? -7.349 -0.072 -0.780 1.00 98.00 85 TYR A O 1
ATOM 675 N N . GLY A 1 86 ? -7.345 -2.095 0.214 1.00 96.31 86 GLY A N 1
ATOM 676 C CA . GLY A 1 86 ? -8.251 -2.747 -0.729 1.00 96.31 86 GLY A CA 1
ATOM 677 C C . GLY A 1 86 ? -8.494 -4.210 -0.368 1.00 96.31 86 GLY A C 1
ATOM 678 O O . GLY A 1 86 ? -7.624 -4.866 0.195 1.00 96.31 86 GLY A O 1
ATOM 679 N N . ALA A 1 87 ? -9.689 -4.724 -0.671 1.00 95.50 87 ALA A N 1
ATOM 680 C CA . ALA A 1 87 ? -10.055 -6.130 -0.449 1.00 95.50 87 ALA A CA 1
ATOM 681 C C . ALA A 1 87 ? -9.720 -6.667 0.965 1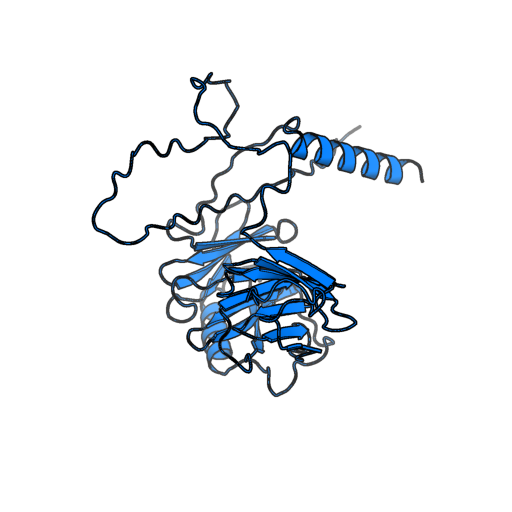.00 95.50 87 ALA A C 1
ATOM 683 O O . ALA A 1 87 ? -9.329 -7.824 1.117 1.00 95.50 87 ALA A O 1
ATOM 684 N N . GLY A 1 88 ? -9.828 -5.818 1.996 1.00 96.69 88 GLY A N 1
ATOM 685 C CA . GLY A 1 88 ? -9.519 -6.177 3.383 1.00 96.69 88 GLY A CA 1
ATOM 686 C C . GLY A 1 88 ? -8.029 -6.275 3.718 1.00 96.69 88 GLY A C 1
ATOM 687 O O . GLY A 1 88 ? -7.680 -6.873 4.733 1.00 96.69 88 GLY A O 1
ATOM 688 N N . PHE A 1 89 ? -7.144 -5.726 2.889 1.00 98.19 89 PHE A N 1
ATOM 689 C CA . PHE A 1 89 ? -5.723 -5.555 3.189 1.00 98.19 89 PHE A CA 1
ATOM 690 C C . PHE A 1 89 ? -5.434 -4.076 3.407 1.00 98.19 89 PHE A C 1
ATOM 692 O O . PHE A 1 89 ? -5.804 -3.255 2.568 1.00 98.19 89 PHE A O 1
ATOM 699 N N . VAL A 1 90 ? -4.770 -3.737 4.512 1.00 98.44 90 VAL A N 1
ATOM 700 C CA . VAL A 1 90 ? -4.170 -2.414 4.720 1.00 98.44 90 VAL A CA 1
ATOM 701 C C . VAL A 1 90 ? -2.655 -2.537 4.685 1.00 98.44 90 VAL A C 1
ATOM 703 O O . VAL A 1 90 ? -2.086 -3.482 5.236 1.00 98.44 90 VAL A O 1
ATOM 706 N N . ILE A 1 91 ? -2.019 -1.606 3.980 1.00 98.69 91 ILE A N 1
ATOM 707 C CA . ILE A 1 91 ? -0.592 -1.632 3.684 1.00 98.69 91 ILE A CA 1
ATOM 708 C C . ILE A 1 91 ? -0.024 -0.249 3.955 1.00 98.69 91 ILE A C 1
ATOM 710 O O . ILE A 1 91 ? -0.522 0.739 3.418 1.00 98.69 91 ILE A O 1
ATOM 714 N N . PHE A 1 92 ? 1.024 -0.174 4.760 1.00 98.25 92 PHE A N 1
ATOM 715 C CA . PHE A 1 92 ? 1.745 1.071 5.001 1.00 98.25 92 PHE A CA 1
ATOM 716 C C . PHE A 1 92 ? 3.244 0.817 5.077 1.00 98.25 92 PHE A C 1
ATOM 718 O O . PHE A 1 92 ? 3.686 -0.302 5.343 1.00 98.25 92 PHE A O 1
ATOM 725 N N . ASP A 1 93 ? 4.032 1.847 4.801 1.00 95.50 93 ASP A N 1
ATOM 726 C CA . ASP A 1 93 ? 5.481 1.742 4.831 1.00 95.50 93 ASP A CA 1
ATOM 727 C C . ASP A 1 93 ? 6.067 1.999 6.220 1.00 95.50 93 ASP A C 1
ATOM 729 O O . ASP A 1 93 ? 5.516 2.736 7.046 1.00 95.50 93 ASP A O 1
ATOM 733 N N . TYR A 1 94 ? 7.216 1.377 6.459 1.00 92.06 94 TYR A N 1
ATOM 734 C CA . TYR A 1 94 ? 8.008 1.565 7.659 1.00 92.06 94 TYR A CA 1
ATOM 735 C C . TYR A 1 94 ? 9.289 2.360 7.380 1.00 92.06 94 TYR A C 1
ATOM 737 O O . TYR A 1 94 ? 9.632 2.638 6.233 1.00 92.06 94 TYR A O 1
ATOM 745 N N . ILE A 1 95 ? 9.986 2.774 8.444 1.00 87.81 95 ILE A N 1
ATOM 746 C CA . ILE A 1 95 ? 11.147 3.675 8.354 1.00 87.81 95 ILE A CA 1
ATOM 747 C C . ILE A 1 95 ? 12.331 3.070 7.585 1.00 87.81 95 ILE A C 1
ATOM 749 O O . ILE A 1 95 ? 13.140 3.807 7.034 1.00 87.81 95 ILE A O 1
ATOM 753 N N . ASP A 1 96 ? 12.413 1.742 7.516 1.00 90.00 96 ASP A N 1
ATOM 754 C CA . ASP A 1 96 ? 13.419 1.003 6.745 1.00 90.00 96 ASP A CA 1
ATOM 755 C C . ASP A 1 96 ? 13.004 0.746 5.283 1.00 90.00 96 ASP A C 1
ATOM 757 O O . ASP A 1 96 ? 13.722 0.087 4.535 1.00 90.00 96 ASP A O 1
ATOM 761 N N . GLY A 1 97 ? 11.842 1.254 4.862 1.00 91.69 97 GLY A N 1
ATOM 762 C CA . GLY A 1 97 ? 11.296 1.060 3.523 1.00 91.69 97 GLY A CA 1
ATOM 763 C C . GLY A 1 97 ? 10.505 -0.238 3.335 1.00 91.69 97 GLY A C 1
ATOM 764 O O . GLY A 1 97 ? 9.901 -0.408 2.271 1.00 91.69 97 GLY A O 1
ATOM 765 N N . SER A 1 98 ? 10.433 -1.124 4.335 1.00 96.31 98 SER A N 1
ATOM 766 C CA . SER A 1 98 ? 9.545 -2.294 4.295 1.00 96.31 98 SER A CA 1
ATOM 767 C C . SER A 1 98 ? 8.069 -1.880 4.241 1.00 96.31 98 SER A C 1
ATOM 769 O O . SER A 1 98 ? 7.703 -0.747 4.569 1.00 96.31 98 SER A O 1
ATOM 771 N N . LYS A 1 99 ? 7.204 -2.783 3.773 1.00 98.25 99 LYS A N 1
ATOM 772 C CA . LYS A 1 99 ? 5.748 -2.588 3.729 1.00 98.25 99 LYS A CA 1
ATOM 773 C C . LYS A 1 99 ? 5.088 -3.566 4.687 1.00 98.25 99 LYS A C 1
ATOM 775 O O . LYS A 1 99 ? 5.161 -4.780 4.494 1.00 98.25 99 LYS A O 1
ATOM 780 N N . GLU A 1 100 ? 4.440 -3.047 5.72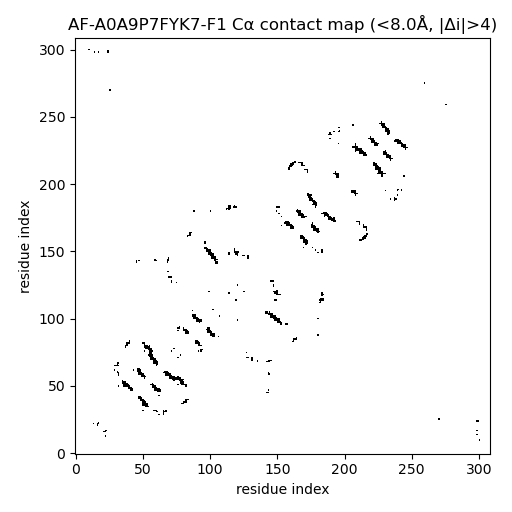1 1.00 98.06 100 GLU A N 1
ATOM 781 C CA . GLU A 1 100 ? 3.637 -3.868 6.619 1.00 98.06 100 GLU A CA 1
ATOM 782 C C . GLU A 1 100 ? 2.269 -4.119 5.998 1.00 98.06 100 GLU A C 1
ATOM 784 O O . GLU A 1 100 ? 1.566 -3.180 5.633 1.00 98.06 100 GLU A O 1
ATOM 789 N N . VAL A 1 101 ? 1.877 -5.389 5.925 1.00 98.56 101 VAL A N 1
ATOM 790 C CA . VAL A 1 101 ? 0.568 -5.818 5.437 1.00 98.56 101 VAL A CA 1
ATOM 791 C C . VAL A 1 101 ? -0.241 -6.349 6.610 1.00 98.56 101 VAL A C 1
ATOM 793 O O . VAL A 1 101 ? 0.225 -7.174 7.402 1.00 98.56 101 VAL A O 1
ATOM 796 N N . TRP A 1 102 ? -1.478 -5.884 6.701 1.00 98.50 102 TRP A N 1
ATOM 797 C CA . TRP A 1 102 ? -2.422 -6.234 7.749 1.00 98.50 102 TRP A CA 1
ATOM 798 C C . TRP A 1 102 ? -3.747 -6.672 7.122 1.00 98.50 102 TRP A C 1
ATOM 800 O O . TRP A 1 102 ? -4.240 -6.044 6.184 1.00 98.50 102 TRP A O 1
ATOM 810 N N . ARG A 1 103 ? -4.333 -7.749 7.647 1.00 97.25 103 ARG A N 1
ATOM 811 C CA . ARG A 1 103 ? -5.569 -8.366 7.147 1.00 97.25 103 ARG A CA 1
ATOM 812 C C . ARG A 1 103 ? -6.747 -7.971 8.024 1.00 97.25 103 ARG A C 1
ATOM 814 O O . ARG A 1 103 ? -6.640 -8.021 9.249 1.00 97.25 103 ARG A O 1
ATOM 821 N N . ARG A 1 104 ? -7.875 -7.604 7.418 1.00 96.62 104 ARG A N 1
ATOM 822 C CA . ARG A 1 104 ? -9.140 -7.401 8.130 1.00 96.62 104 ARG A CA 1
ATOM 823 C C . ARG A 1 104 ? -9.541 -8.695 8.827 1.00 96.62 104 ARG A C 1
ATOM 825 O O . ARG A 1 104 ? -9.553 -9.747 8.197 1.00 96.62 104 ARG A O 1
ATOM 832 N N . VAL A 1 105 ? -9.880 -8.606 10.111 1.00 95.31 105 VAL A N 1
ATOM 833 C CA . VAL A 1 105 ? -10.216 -9.783 10.928 1.00 95.31 105 VAL A CA 1
ATOM 834 C C . VAL A 1 105 ? -11.389 -10.564 10.330 1.00 95.31 105 VAL A C 1
ATOM 836 O O . VAL A 1 105 ? -11.288 -11.777 10.208 1.00 95.31 105 VAL A O 1
ATOM 839 N N . ASP A 1 106 ? -12.438 -9.872 9.881 1.00 92.94 106 ASP A N 1
ATOM 840 C CA . ASP A 1 106 ? -13.644 -10.497 9.314 1.00 92.94 106 ASP A CA 1
ATOM 841 C C . ASP A 1 106 ? -13.405 -11.218 7.973 1.00 92.94 106 ASP A C 1
ATOM 843 O O . ASP A 1 106 ? -14.215 -12.049 7.569 1.00 92.94 106 ASP A O 1
ATOM 847 N N . ASP A 1 107 ? -12.305 -10.912 7.277 1.00 91.88 107 ASP A N 1
ATOM 848 C CA . ASP A 1 107 ? -11.990 -11.527 5.982 1.00 91.88 107 ASP A CA 1
ATOM 849 C C . ASP A 1 107 ? -10.977 -12.670 6.093 1.00 91.88 107 ASP A C 1
ATOM 851 O O . ASP A 1 107 ? -10.730 -13.358 5.103 1.00 91.88 107 ASP A O 1
ATOM 855 N N . PHE A 1 108 ? -10.361 -12.851 7.262 1.00 87.88 108 PHE A N 1
ATOM 856 C CA . PHE A 1 108 ? -9.384 -13.906 7.490 1.00 87.88 108 PHE A CA 1
ATOM 857 C C . PHE A 1 108 ? -10.077 -15.272 7.485 1.00 87.88 108 PHE A C 1
ATOM 859 O O . PHE A 1 108 ? -11.074 -15.469 8.180 1.00 87.88 108 PHE A O 1
ATOM 866 N N . ARG A 1 109 ? -9.522 -16.227 6.735 1.00 86.81 109 ARG A N 1
ATOM 867 C CA . ARG A 1 109 ? -9.982 -17.621 6.713 1.00 86.81 109 ARG A CA 1
ATOM 868 C C . ARG A 1 109 ? -8.802 -18.546 6.954 1.00 86.81 109 ARG A C 1
ATOM 870 O O . ARG A 1 109 ? -7.733 -18.318 6.392 1.00 86.81 109 ARG A O 1
ATOM 877 N N . ASP A 1 110 ? -9.007 -19.594 7.745 1.00 80.38 110 ASP A N 1
ATOM 878 C CA . ASP A 1 110 ? -7.955 -20.572 8.050 1.00 80.38 110 ASP A CA 1
ATOM 879 C C . ASP A 1 110 ? -7.484 -21.336 6.797 1.00 80.38 110 ASP A C 1
ATOM 881 O O . ASP A 1 110 ? -6.378 -21.872 6.790 1.00 80.38 110 ASP A O 1
ATOM 885 N N . GLU A 1 111 ? -8.285 -21.359 5.722 1.00 82.69 111 GLU A N 1
ATOM 886 C CA . GLU A 1 111 ? -7.920 -22.000 4.454 1.00 82.69 111 GLU A CA 1
ATOM 887 C C . GLU A 1 111 ? -7.159 -21.085 3.471 1.00 82.69 111 GLU A C 1
ATOM 889 O O . GLU A 1 111 ? -6.807 -21.537 2.377 1.00 82.69 111 GLU A O 1
ATOM 894 N N . GLU A 1 112 ? -6.920 -19.804 3.796 1.00 80.75 112 GLU A N 1
ATOM 895 C CA . GLU A 1 112 ? -6.117 -18.929 2.927 1.00 80.75 112 GLU A CA 1
ATOM 896 C C . GLU A 1 112 ? -4.678 -19.481 2.798 1.00 80.75 112 GLU A C 1
ATOM 898 O O . GLU A 1 112 ? -4.106 -19.949 3.788 1.00 80.75 112 GLU A O 1
ATOM 903 N N . PRO A 1 113 ? -4.059 -19.440 1.596 1.00 83.19 113 PRO A N 1
ATOM 904 C CA . PRO A 1 113 ? -2.679 -19.879 1.428 1.00 83.19 113 PRO A CA 1
ATOM 905 C C . PRO A 1 113 ? -1.755 -19.165 2.420 1.00 83.19 113 PRO A C 1
ATOM 907 O O . PRO A 1 113 ? -1.863 -17.944 2.571 1.00 83.19 113 PRO A O 1
ATOM 910 N N . PRO A 1 114 ? -0.837 -19.888 3.083 1.00 90.00 114 PRO A N 1
ATOM 911 C CA . PRO A 1 114 ? 0.033 -19.270 4.065 1.00 90.00 114 PRO A CA 1
ATOM 912 C C . PRO A 1 114 ? 0.956 -18.254 3.394 1.00 90.00 114 PRO A C 1
ATOM 914 O O . PRO A 1 114 ? 1.444 -18.461 2.279 1.00 90.00 114 PRO A O 1
ATOM 917 N N . VAL A 1 115 ? 1.237 -17.171 4.115 1.00 96.56 115 VAL A N 1
ATOM 918 C CA . VAL A 1 115 ? 2.290 -16.230 3.735 1.00 96.56 115 VAL A CA 1
ATOM 919 C C . VAL A 1 115 ? 3.637 -16.950 3.774 1.00 96.56 115 VAL A C 1
ATOM 921 O O . VAL A 1 115 ? 3.918 -17.709 4.707 1.00 96.56 115 VAL A O 1
ATOM 924 N N . ILE A 1 116 ? 4.471 -16.723 2.758 1.00 97.56 116 ILE A N 1
ATOM 925 C CA . ILE A 1 116 ? 5.803 -17.326 2.681 1.00 97.56 116 ILE A CA 1
ATOM 926 C C . ILE A 1 116 ? 6.665 -16.913 3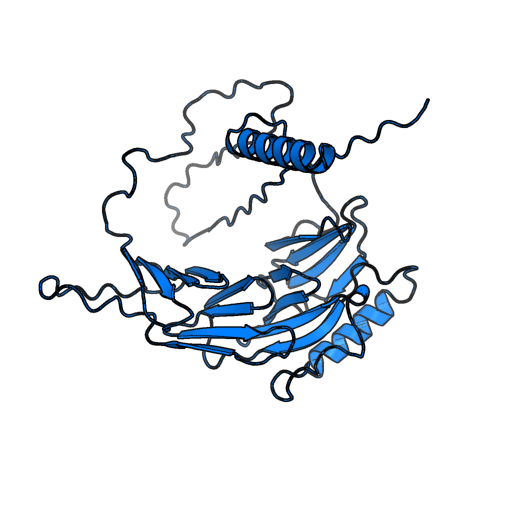.872 1.00 97.56 116 ILE A C 1
ATOM 928 O O . ILE A 1 116 ? 6.504 -15.831 4.444 1.00 97.56 116 ILE A O 1
ATOM 932 N N . ARG A 1 117 ? 7.619 -17.774 4.231 1.00 97.12 117 ARG A N 1
ATOM 933 C CA . ARG A 1 117 ? 8.450 -17.621 5.429 1.00 97.12 117 ARG A CA 1
ATOM 934 C C . ARG A 1 117 ? 9.151 -16.261 5.489 1.00 97.12 117 ARG A C 1
ATOM 936 O O . ARG A 1 117 ? 9.234 -15.658 6.555 1.00 97.12 117 ARG A O 1
ATOM 943 N N . GLU A 1 118 ? 9.639 -15.793 4.351 1.00 97.06 118 GLU A N 1
ATOM 944 C CA . GLU A 1 118 ? 10.403 -14.556 4.173 1.00 97.06 118 GLU A CA 1
ATOM 945 C C . GLU A 1 118 ? 9.550 -13.304 4.394 1.00 97.06 118 GLU A C 1
ATOM 947 O O . GLU A 1 118 ? 10.084 -12.236 4.680 1.00 97.06 118 GLU A O 1
ATOM 952 N N . SER A 1 119 ? 8.228 -13.438 4.265 1.00 98.12 119 SER A N 1
ATOM 953 C CA . SER A 1 119 ? 7.268 -12.345 4.410 1.00 98.12 119 SER A CA 1
ATOM 954 C C . SER A 1 119 ? 6.380 -12.488 5.640 1.00 98.12 119 SER A C 1
ATOM 956 O O . SER A 1 119 ? 5.413 -11.742 5.771 1.00 98.12 119 SER A O 1
ATOM 958 N N . LEU A 1 120 ? 6.676 -13.423 6.549 1.00 97.88 120 LEU A N 1
ATOM 959 C CA . LEU A 1 120 ? 5.896 -13.592 7.773 1.00 97.88 120 LEU A CA 1
ATOM 960 C C . LEU A 1 120 ? 5.834 -12.287 8.583 1.00 97.88 120 LEU A C 1
ATOM 962 O O . LEU A 1 120 ? 6.795 -11.509 8.585 1.00 97.88 120 LEU A O 1
ATOM 966 N N . PRO A 1 121 ? 4.734 -12.048 9.322 1.00 97.56 121 PRO A N 1
ATOM 967 C CA . PRO A 1 121 ? 4.656 -10.881 10.176 1.00 97.56 121 PRO A CA 1
ATOM 968 C C . PRO A 1 121 ? 5.783 -10.854 11.202 1.00 97.56 121 PRO A C 1
ATOM 970 O O . PRO A 1 121 ? 6.101 -11.855 11.851 1.00 97.56 121 PRO A O 1
ATOM 973 N N . THR A 1 122 ? 6.339 -9.669 11.407 1.00 97.00 122 THR A N 1
ATOM 974 C CA . THR A 1 122 ? 7.405 -9.462 12.384 1.00 97.00 122 THR A CA 1
ATOM 975 C C . THR A 1 122 ? 6.878 -9.582 13.817 1.00 97.00 122 THR A C 1
ATOM 977 O O . THR A 1 122 ? 5.703 -9.340 14.110 1.00 97.00 122 THR A O 1
ATOM 980 N N . GLN A 1 123 ? 7.769 -9.867 14.773 1.00 97.12 123 GLN A N 1
ATOM 981 C CA . GLN A 1 123 ? 7.416 -9.857 16.200 1.00 97.12 123 GLN A CA 1
ATOM 982 C C . GLN A 1 123 ? 6.845 -8.498 16.643 1.00 97.12 123 GLN A C 1
ATOM 984 O O . GLN A 1 123 ? 6.002 -8.422 17.538 1.00 97.12 123 GLN A O 1
ATOM 989 N N . ARG A 1 124 ? 7.291 -7.415 16.003 1.00 95.88 124 ARG A N 1
ATOM 990 C CA . ARG A 1 124 ? 6.810 -6.058 16.249 1.00 95.88 124 ARG A CA 1
ATOM 991 C C . ARG A 1 124 ? 5.335 -5.899 15.868 1.00 95.88 124 ARG A C 1
ATOM 993 O O . ARG A 1 124 ? 4.565 -5.415 16.697 1.00 95.88 124 ARG A O 1
ATOM 1000 N N . GLN A 1 125 ? 4.931 -6.381 14.689 1.00 97.31 125 GLN A N 1
ATOM 1001 C CA . GLN A 1 125 ? 3.519 -6.401 14.282 1.00 97.31 125 GLN A CA 1
ATOM 1002 C C . GLN A 1 125 ? 2.659 -7.182 15.287 1.00 97.31 125 GLN A C 1
ATOM 1004 O O . GLN A 1 125 ? 1.601 -6.713 15.706 1.00 97.31 125 GLN A O 1
ATOM 1009 N N . TRP A 1 126 ? 3.136 -8.335 15.761 1.00 97.88 126 TRP A N 1
ATOM 1010 C CA . TRP A 1 126 ? 2.415 -9.119 16.769 1.00 97.88 126 TRP A CA 1
ATOM 1011 C C . TRP A 1 126 ? 2.244 -8.387 18.105 1.00 97.88 126 TRP A C 1
ATOM 1013 O O . TRP A 1 126 ? 1.149 -8.378 18.669 1.00 97.88 126 TRP A O 1
ATOM 1023 N N . ARG A 1 127 ? 3.291 -7.719 18.604 1.00 97.69 127 ARG A N 1
ATOM 1024 C CA . ARG A 1 127 ? 3.230 -6.957 19.866 1.00 97.69 127 ARG A CA 1
ATOM 1025 C C . ARG A 1 127 ? 2.218 -5.815 19.806 1.00 97.69 127 ARG A C 1
ATOM 1027 O O . ARG A 1 127 ? 1.444 -5.626 20.752 1.00 97.69 127 ARG A O 1
ATOM 1034 N N . VAL A 1 128 ? 2.215 -5.051 18.712 1.00 97.44 128 VAL A N 1
ATOM 1035 C CA . VAL A 1 128 ? 1.271 -3.937 18.567 1.00 97.44 128 VAL A CA 1
ATOM 1036 C C . VAL A 1 128 ? -0.155 -4.447 18.346 1.00 97.44 128 VAL A C 1
ATOM 1038 O O . VAL A 1 128 ? -1.083 -3.891 18.929 1.00 97.44 128 VAL A O 1
ATOM 1041 N N . SER A 1 129 ? -0.331 -5.565 17.630 1.00 97.06 129 SER A N 1
ATOM 1042 C CA . SER A 1 129 ? -1.639 -6.211 17.472 1.00 97.06 129 SER A CA 1
ATOM 1043 C C . SER A 1 129 ? -2.229 -6.646 18.809 1.00 97.06 129 SER A C 1
ATOM 1045 O O . SER A 1 129 ? -3.381 -6.336 19.088 1.00 97.06 129 SER A O 1
ATOM 1047 N N . ALA A 1 130 ? -1.443 -7.300 19.671 1.00 96.94 130 ALA A N 1
ATOM 1048 C CA . ALA A 1 130 ? -1.903 -7.712 20.999 1.00 96.94 130 ALA A CA 1
ATOM 1049 C C . ALA A 1 130 ? -2.283 -6.504 21.877 1.00 96.94 130 ALA A C 1
ATOM 1051 O O . ALA A 1 130 ? -3.195 -6.559 22.701 1.00 96.94 130 ALA A O 1
ATOM 1052 N N . THR A 1 131 ? -1.590 -5.377 21.697 1.00 97.00 131 THR A N 1
ATOM 1053 C CA . THR A 1 131 ? -1.905 -4.131 22.405 1.00 97.00 131 THR A CA 1
ATOM 1054 C C . THR A 1 131 ? -3.212 -3.517 21.907 1.00 97.00 131 THR A C 1
ATOM 1056 O O . THR A 1 131 ? -4.050 -3.140 22.726 1.00 97.00 131 THR A O 1
ATOM 1059 N N . ALA A 1 132 ? -3.419 -3.470 20.589 1.00 96.19 132 ALA A N 1
ATOM 1060 C CA . ALA A 1 132 ? -4.674 -3.023 19.99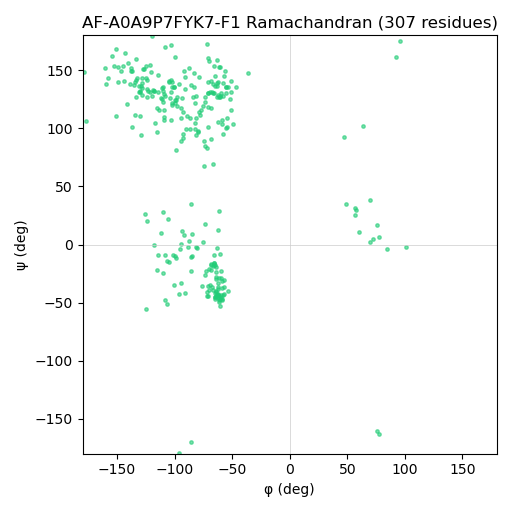8 1.00 96.19 132 ALA A CA 1
ATOM 1061 C C . ALA A 1 132 ? -5.841 -3.938 20.404 1.00 96.19 132 ALA A C 1
ATOM 1063 O O . ALA A 1 132 ? -6.898 -3.453 20.795 1.00 96.19 132 ALA A O 1
ATOM 1064 N N . GLU A 1 133 ? -5.639 -5.255 20.408 1.00 93.94 133 GLU A N 1
ATOM 1065 C CA . GLU A 1 133 ? -6.655 -6.215 20.832 1.00 93.94 133 GLU A CA 1
ATOM 1066 C C . GLU A 1 133 ? -7.097 -5.996 22.281 1.00 93.94 133 GLU A C 1
ATOM 1068 O O . GLU A 1 133 ? -8.296 -5.937 22.534 1.00 93.94 133 GLU A O 1
ATOM 1073 N N . ARG A 1 134 ? -6.159 -5.784 23.215 1.00 95.00 134 ARG A N 1
ATOM 1074 C CA . ARG A 1 134 ? -6.493 -5.437 24.608 1.00 95.00 134 ARG A CA 1
ATOM 1075 C C . ARG A 1 134 ? -7.249 -4.115 24.713 1.00 95.00 134 ARG A C 1
ATOM 1077 O O . ARG A 1 134 ? -8.225 -4.031 25.450 1.00 95.00 134 ARG A O 1
ATOM 1084 N N . LYS A 1 135 ? -6.812 -3.089 23.973 1.00 95.44 135 LYS A N 1
ATOM 1085 C CA . LYS A 1 135 ? -7.441 -1.758 23.977 1.00 95.44 135 LYS A CA 1
ATOM 1086 C C . LYS A 1 135 ? -8.890 -1.805 23.484 1.00 95.44 135 LYS A C 1
ATOM 1088 O O . LYS A 1 135 ? -9.733 -1.096 24.020 1.00 95.44 135 LYS A O 1
ATOM 1093 N N . TYR A 1 136 ? -9.171 -2.650 22.495 1.00 93.50 136 TYR A N 1
ATOM 1094 C CA . TYR A 1 136 ? -10.488 -2.800 21.874 1.00 93.50 136 TYR A CA 1
ATOM 1095 C C . TYR A 1 136 ? -11.148 -4.147 22.222 1.00 93.50 136 TYR A C 1
ATOM 1097 O O . TYR A 1 136 ? -11.944 -4.681 21.449 1.00 93.50 136 TYR A O 1
ATOM 1105 N N . ALA A 1 137 ? -10.817 -4.724 23.384 1.00 86.56 137 ALA A N 1
ATOM 1106 C CA . ALA A 1 137 ? -11.322 -6.034 23.804 1.00 86.56 137 ALA A CA 1
ATOM 1107 C C . ALA A 1 137 ? -12.820 -6.005 24.135 1.00 86.56 137 ALA A C 1
ATOM 1109 O O . ALA A 1 137 ? -13.525 -6.970 23.861 1.00 86.56 137 ALA A O 1
ATOM 1110 N N . THR A 1 138 ? -13.298 -4.891 24.693 1.00 83.44 138 THR A N 1
ATOM 1111 C CA . THR A 1 138 ? -14.698 -4.683 25.095 1.00 83.44 138 THR A CA 1
ATOM 1112 C C . THR A 1 138 ? -15.608 -4.276 23.938 1.00 83.44 138 THR A C 1
ATOM 1114 O O . THR A 1 138 ? -16.809 -4.102 24.139 1.00 83.44 138 THR A O 1
ATOM 1117 N N . ALA A 1 139 ? -15.059 -4.108 22.731 1.00 83.12 139 ALA A N 1
ATOM 1118 C CA . ALA A 1 139 ? -15.856 -3.820 21.553 1.00 83.12 139 ALA A CA 1
ATOM 1119 C C . ALA A 1 139 ? -16.807 -4.993 21.277 1.00 83.12 139 ALA A C 1
ATOM 1121 O O . ALA A 1 139 ? -16.384 -6.145 21.184 1.00 83.12 139 ALA A O 1
ATOM 1122 N N . SER A 1 140 ? -18.094 -4.689 21.107 1.00 81.06 140 SER A N 1
ATOM 1123 C CA . SER A 1 140 ? -19.128 -5.683 20.792 1.00 81.06 140 SER A CA 1
ATOM 1124 C C . SER A 1 140 ? -18.941 -6.334 19.419 1.00 81.06 140 SER A C 1
ATOM 1126 O O . SER A 1 140 ? -19.532 -7.373 19.142 1.00 81.06 140 SER A O 1
ATOM 1128 N N . THR A 1 141 ? -18.121 -5.731 18.554 1.00 88.00 141 THR A N 1
ATOM 1129 C CA . THR A 1 141 ? -17.822 -6.217 17.205 1.00 88.00 141 THR A CA 1
ATOM 1130 C C . THR A 1 141 ? -16.331 -6.065 16.918 1.00 88.00 141 THR A C 1
ATOM 1132 O O . THR A 1 141 ? -15.703 -5.144 17.436 1.00 88.00 141 THR A O 1
ATOM 1135 N N . LYS A 1 142 ? -15.778 -6.919 16.048 1.00 92.50 142 LYS A N 1
ATOM 1136 C CA . LYS A 1 142 ? -14.413 -6.776 15.502 1.00 92.50 142 LYS A CA 1
ATOM 1137 C C . LYS A 1 142 ? -14.383 -6.021 14.168 1.00 92.50 142 LYS A C 1
ATOM 1139 O O . LYS A 1 142 ? -13.353 -5.980 13.497 1.00 92.50 142 LYS A O 1
ATOM 1144 N N . ARG A 1 143 ? -15.496 -5.386 13.790 1.00 94.25 143 ARG A N 1
ATOM 1145 C CA . ARG A 1 143 ? -15.607 -4.632 12.543 1.00 94.25 143 ARG A CA 1
ATOM 1146 C C . ARG A 1 143 ? -14.551 -3.528 12.495 1.00 94.25 143 ARG A C 1
ATOM 1148 O O . ARG A 1 143 ? -14.450 -2.714 13.409 1.00 94.25 143 ARG A O 1
ATOM 1155 N N . GLY A 1 144 ? -13.789 -3.486 11.405 1.00 95.25 144 GLY A N 1
ATOM 1156 C CA . GLY A 1 144 ? -12.703 -2.519 11.222 1.00 95.25 144 GLY A CA 1
ATOM 1157 C C . GLY A 1 144 ? -11.421 -2.853 11.993 1.00 95.25 144 GLY A C 1
ATOM 1158 O O . GLY A 1 144 ? -10.491 -2.051 11.981 1.00 95.25 144 GLY A O 1
ATOM 1159 N N . HIS A 1 145 ? -11.342 -4.016 12.647 1.00 97.38 145 HIS A N 1
ATOM 1160 C CA . HIS A 1 145 ? -10.104 -4.499 13.248 1.00 97.38 145 HIS A CA 1
ATOM 1161 C C . HIS A 1 145 ? -9.239 -5.195 12.200 1.00 97.38 145 HIS A C 1
ATOM 1163 O O . HIS A 1 145 ? -9.731 -5.870 11.289 1.00 97.38 145 HIS A O 1
ATOM 1169 N N . PHE A 1 146 ? -7.929 -5.080 12.387 1.00 97.75 146 PHE A N 1
ATOM 1170 C CA . PHE A 1 146 ? -6.934 -5.709 11.537 1.00 97.75 146 PHE A CA 1
ATOM 1171 C C . PHE A 1 146 ? -5.958 -6.535 12.372 1.00 97.75 146 PHE A C 1
ATOM 1173 O O . PHE A 1 146 ? -5.692 -6.222 13.534 1.00 97.75 146 PHE A O 1
ATOM 1180 N N . ARG A 1 147 ? -5.410 -7.582 11.756 1.00 96.69 147 ARG A N 1
ATOM 1181 C CA . ARG A 1 147 ? -4.373 -8.451 12.318 1.00 96.69 147 ARG A CA 1
ATOM 1182 C C . ARG A 1 147 ? -3.123 -8.455 11.430 1.00 96.69 147 ARG A C 1
ATOM 1184 O O . ARG A 1 147 ? -3.248 -8.226 10.224 1.00 96.69 147 ARG A O 1
ATOM 1191 N N . PRO A 1 148 ? -1.934 -8.738 11.985 1.00 97.62 148 PRO A N 1
ATOM 1192 C CA . PRO A 1 148 ? -0.716 -8.902 11.205 1.00 97.62 148 PRO A CA 1
ATOM 1193 C C . PRO A 1 148 ? -0.893 -9.964 10.121 1.00 97.62 148 PRO A C 1
ATOM 1195 O O . PRO A 1 148 ? -1.450 -11.029 10.397 1.00 97.62 148 PRO A O 1
ATOM 1198 N N . TRP A 1 149 ? -0.418 -9.671 8.910 1.00 97.88 149 TRP A N 1
ATOM 1199 C CA . TRP A 1 149 ? -0.499 -10.591 7.774 1.00 97.88 149 TRP A CA 1
ATOM 1200 C C . TRP A 1 149 ? 0.860 -10.878 7.147 1.00 97.88 149 TRP A C 1
ATOM 1202 O O . TRP A 1 149 ? 1.269 -12.032 7.100 1.00 97.88 149 TRP A O 1
ATOM 1212 N N . ALA A 1 150 ? 1.583 -9.837 6.734 1.00 98.19 150 ALA A N 1
ATOM 1213 C CA . ALA A 1 150 ? 2.899 -9.986 6.128 1.00 98.19 150 ALA A CA 1
ATOM 1214 C C . ALA A 1 150 ? 3.797 -8.765 6.380 1.00 98.19 150 ALA A C 1
ATOM 1216 O O . ALA A 1 150 ? 3.330 -7.704 6.809 1.00 98.19 150 ALA A O 1
ATOM 1217 N N . SER A 1 151 ? 5.084 -8.916 6.084 1.00 98.31 151 SER A N 1
ATOM 1218 C CA . SER A 1 151 ? 6.073 -7.842 6.025 1.00 98.31 151 SER A CA 1
ATOM 1219 C C . SER A 1 151 ? 6.909 -7.999 4.756 1.00 98.31 151 SER A C 1
ATOM 1221 O O . SER A 1 151 ? 7.647 -8.969 4.602 1.00 98.31 151 SER A O 1
ATOM 1223 N N . LEU A 1 152 ? 6.745 -7.068 3.816 1.00 98.62 152 LEU A N 1
ATOM 1224 C CA . LEU A 1 152 ? 7.362 -7.136 2.493 1.00 98.62 152 LEU A CA 1
ATOM 1225 C C . LEU A 1 152 ? 8.611 -6.262 2.463 1.00 98.62 152 LEU A C 1
ATOM 1227 O O . LEU A 1 152 ? 8.547 -5.061 2.740 1.00 98.62 152 LEU A O 1
ATOM 1231 N N . HIS A 1 153 ? 9.736 -6.864 2.097 1.00 97.69 153 HIS A N 1
ATOM 1232 C CA . HIS A 1 153 ? 11.038 -6.210 2.101 1.00 97.69 153 HIS A CA 1
ATOM 1233 C C . HIS A 1 153 ? 11.482 -5.976 0.656 1.00 97.69 153 HIS A C 1
ATOM 1235 O O . HIS A 1 153 ? 11.805 -6.942 -0.042 1.00 97.69 153 HIS A O 1
ATOM 1241 N N . PRO A 1 154 ? 11.458 -4.726 0.165 1.00 96.44 154 PRO A N 1
ATOM 1242 C CA . PRO A 1 154 ? 11.957 -4.445 -1.168 1.00 96.44 154 PRO A CA 1
ATOM 1243 C C . PRO A 1 154 ? 13.480 -4.671 -1.213 1.00 96.44 154 PRO A C 1
ATOM 1245 O O . PRO A 1 154 ? 14.176 -4.256 -0.287 1.00 96.44 154 PRO A O 1
ATOM 1248 N N . PRO A 1 155 ? 14.023 -5.283 -2.284 1.00 96.44 155 PRO A N 1
ATOM 1249 C CA . PRO A 1 155 ? 15.471 -5.453 -2.443 1.00 96.44 155 PRO A CA 1
ATOM 1250 C C . PRO A 1 155 ? 16.260 -4.135 -2.477 1.00 96.44 155 PRO A C 1
ATOM 1252 O O . PRO A 1 155 ? 17.453 -4.115 -2.189 1.00 96.44 155 PRO A O 1
ATOM 1255 N N . GLN A 1 156 ? 15.600 -3.031 -2.835 1.00 95.50 156 GLN A N 1
ATOM 1256 C CA . GLN A 1 156 ? 16.161 -1.680 -2.848 1.00 95.50 156 GLN A CA 1
ATOM 1257 C C . GLN A 1 156 ? 15.195 -0.700 -2.179 1.00 95.50 156 GLN A C 1
ATOM 1259 O O . GLN A 1 156 ? 13.992 -0.946 -2.120 1.00 95.50 156 GLN A O 1
ATOM 1264 N N . ILE A 1 157 ? 15.703 0.450 -1.734 1.00 94.25 157 ILE A N 1
ATOM 1265 C CA . ILE A 1 157 ? 14.861 1.520 -1.187 1.00 94.25 157 ILE A CA 1
ATOM 1266 C C . ILE A 1 157 ? 13.866 1.988 -2.258 1.00 94.25 157 ILE A C 1
ATOM 1268 O O . ILE A 1 157 ? 14.244 2.349 -3.372 1.00 94.25 157 ILE A O 1
ATOM 1272 N N . THR A 1 158 ? 12.582 1.995 -1.901 1.00 96.38 158 THR A N 1
ATOM 1273 C CA . THR A 1 158 ? 11.484 2.403 -2.788 1.00 96.38 158 THR A CA 1
ATOM 1274 C C . THR A 1 158 ? 10.984 3.797 -2.443 1.00 96.38 158 THR A C 1
ATOM 1276 O O . THR A 1 158 ? 10.828 4.098 -1.261 1.00 96.38 158 THR A O 1
ATOM 1279 N N . ARG A 1 159 ? 10.641 4.603 -3.452 1.00 94.38 159 ARG A N 1
ATOM 1280 C CA . ARG A 1 159 ? 10.095 5.961 -3.277 1.00 94.38 159 ARG A CA 1
ATOM 1281 C C . ARG A 1 159 ? 8.573 6.023 -3.299 1.00 94.38 159 ARG A 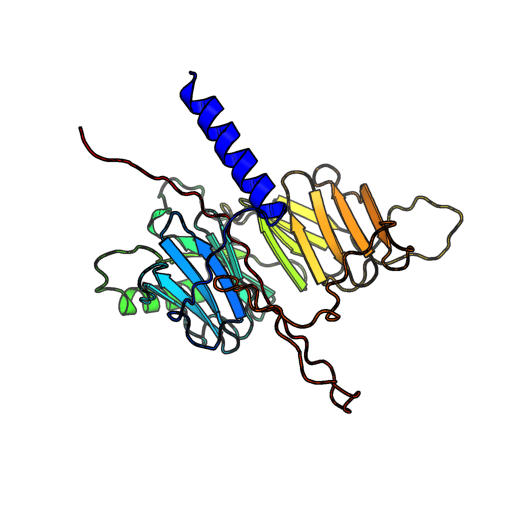C 1
ATOM 1283 O O . ARG A 1 159 ? 7.988 6.842 -2.602 1.00 94.38 159 ARG A O 1
ATOM 1290 N N . ALA A 1 160 ? 7.935 5.163 -4.087 1.00 95.06 160 ALA A N 1
ATOM 1291 C CA . ALA A 1 160 ? 6.487 5.146 -4.252 1.00 95.06 160 ALA A CA 1
ATOM 1292 C C . ALA A 1 160 ? 5.969 3.708 -4.261 1.00 95.06 160 ALA A C 1
ATOM 1294 O O . ALA A 1 160 ? 6.663 2.792 -4.707 1.00 95.06 160 ALA A O 1
ATOM 1295 N N . PHE A 1 161 ? 4.742 3.504 -3.787 1.00 97.81 161 PHE A N 1
ATOM 1296 C CA . PHE A 1 161 ? 4.048 2.231 -3.933 1.00 97.81 161 PHE A CA 1
ATOM 1297 C C . PHE A 1 161 ? 2.552 2.429 -4.138 1.00 97.81 161 PHE A C 1
ATOM 1299 O O . PHE A 1 161 ? 1.969 3.424 -3.706 1.00 97.81 161 PHE A O 1
ATOM 1306 N N . ARG A 1 162 ? 1.936 1.449 -4.795 1.00 97.69 162 ARG A N 1
ATOM 1307 C CA . ARG A 1 162 ? 0.511 1.428 -5.095 1.00 97.69 162 ARG A CA 1
ATOM 1308 C C . ARG A 1 162 ? -0.023 0.016 -5.007 1.00 97.69 162 ARG A C 1
ATOM 1310 O O . ARG A 1 162 ? 0.633 -0.941 -5.414 1.00 97.69 162 ARG A O 1
ATOM 1317 N N . PHE A 1 163 ? -1.225 -0.098 -4.462 1.00 97.88 163 PHE A N 1
ATOM 1318 C CA . PHE A 1 163 ? -1.900 -1.368 -4.287 1.00 97.88 163 PHE A CA 1
ATOM 1319 C C . PHE A 1 163 ? -3.115 -1.465 -5.204 1.00 97.88 163 PHE A C 1
ATOM 1321 O O . PHE A 1 163 ? -4.008 -0.619 -5.158 1.00 97.88 163 PHE A O 1
ATOM 1328 N N . SER A 1 164 ? -3.147 -2.532 -5.992 1.00 96.50 164 SER A N 1
ATOM 1329 C CA . SER A 1 164 ? -4.248 -2.914 -6.864 1.00 96.50 164 SER A CA 1
ATOM 1330 C C . SER A 1 164 ? -4.441 -4.415 -6.713 1.00 96.50 164 SER A C 1
ATOM 1332 O O . SER A 1 164 ? -3.641 -5.203 -7.213 1.00 96.50 164 SER A O 1
ATOM 1334 N N . TYR A 1 165 ? -5.445 -4.811 -5.925 1.00 96.19 165 TYR A N 1
ATOM 1335 C CA . TYR A 1 165 ? -5.591 -6.193 -5.467 1.00 96.19 165 TYR A CA 1
ATOM 1336 C C . TYR A 1 165 ? -5.510 -7.209 -6.628 1.00 96.19 165 TYR A C 1
ATOM 1338 O O . TYR A 1 165 ? -6.219 -7.039 -7.622 1.00 96.19 165 TYR A O 1
ATOM 1346 N N . PRO A 1 166 ? -4.700 -8.283 -6.504 1.00 96.88 166 PRO A N 1
ATOM 1347 C CA . PRO A 1 166 ? -3.926 -8.693 -5.322 1.00 96.88 166 PRO A CA 1
ATOM 1348 C C . PRO A 1 166 ? -2.487 -8.145 -5.270 1.00 96.88 166 PRO A C 1
ATOM 1350 O O . PRO A 1 166 ? -1.707 -8.566 -4.422 1.00 96.88 166 PRO A O 1
ATOM 1353 N N . ILE A 1 167 ? -2.110 -7.237 -6.168 1.00 98.31 167 ILE A N 1
ATOM 1354 C CA . ILE A 1 167 ? -0.724 -6.820 -6.372 1.00 98.31 167 ILE A CA 1
ATOM 1355 C C . ILE A 1 167 ? -0.404 -5.516 -5.643 1.00 98.31 167 ILE A C 1
ATOM 1357 O O . ILE A 1 167 ? -1.057 -4.490 -5.838 1.00 98.31 167 ILE A O 1
ATOM 1361 N N . LEU A 1 168 ? 0.659 -5.538 -4.846 1.00 98.69 168 LEU A N 1
ATOM 1362 C CA . LEU A 1 168 ? 1.343 -4.337 -4.380 1.00 98.69 168 LEU A CA 1
ATOM 1363 C C . LEU A 1 168 ? 2.559 -4.098 -5.270 1.00 98.69 168 LEU A C 1
ATOM 1365 O O . LEU A 1 168 ? 3.459 -4.933 -5.297 1.00 98.69 168 LEU A O 1
ATOM 1369 N N . GLY A 1 169 ? 2.607 -2.965 -5.964 1.00 98.44 169 GLY A N 1
ATOM 1370 C CA . GLY A 1 169 ? 3.815 -2.522 -6.651 1.00 98.44 169 GLY A CA 1
ATOM 1371 C C . GLY A 1 169 ? 4.555 -1.464 -5.857 1.00 98.44 169 GLY A C 1
ATOM 1372 O O . GLY A 1 169 ? 3.928 -0.524 -5.372 1.00 98.44 169 GLY A O 1
ATOM 1373 N N . ALA A 1 170 ? 5.876 -1.581 -5.757 1.00 98.38 170 ALA A N 1
ATOM 1374 C CA . ALA A 1 170 ? 6.733 -0.538 -5.207 1.00 98.38 170 ALA A CA 1
ATOM 1375 C C . ALA A 1 170 ? 7.904 -0.244 -6.149 1.00 98.38 170 ALA A C 1
ATOM 1377 O O . ALA A 1 170 ? 8.586 -1.159 -6.606 1.00 98.38 170 ALA A O 1
ATOM 1378 N N . ALA A 1 171 ? 8.129 1.038 -6.420 1.00 98.19 171 ALA A N 1
ATOM 1379 C CA . ALA A 1 171 ? 9.170 1.518 -7.317 1.00 98.19 171 ALA A CA 1
ATOM 1380 C C . ALA A 1 171 ? 10.393 1.990 -6.524 1.00 98.19 171 ALA A C 1
ATOM 1382 O O . ALA A 1 171 ? 10.294 2.885 -5.677 1.00 98.19 171 ALA A O 1
ATOM 1383 N N . ALA A 1 172 ? 11.538 1.379 -6.807 1.00 96.94 172 ALA A N 1
ATOM 1384 C CA . ALA A 1 172 ? 12.865 1.884 -6.483 1.00 96.94 172 ALA A CA 1
ATOM 1385 C C . ALA A 1 172 ? 13.354 2.837 -7.583 1.00 96.94 172 ALA A C 1
ATOM 1387 O O . ALA A 1 172 ? 12.583 3.240 -8.451 1.00 96.94 172 ALA A O 1
ATOM 1388 N N . TRP A 1 173 ? 14.631 3.222 -7.525 1.00 95.38 173 TRP A N 1
ATOM 1389 C CA . TRP A 1 173 ? 15.230 4.073 -8.549 1.00 95.38 173 TRP A CA 1
ATOM 1390 C C . TRP A 1 173 ? 15.188 3.408 -9.928 1.00 95.38 173 TRP A C 1
ATOM 1392 O O . TRP A 1 173 ? 14.646 4.000 -10.850 1.00 95.38 173 TRP A O 1
ATOM 1402 N N . ASP A 1 174 ? 15.689 2.176 -10.063 1.00 96.25 174 ASP A N 1
ATOM 1403 C CA . ASP A 1 174 ? 15.795 1.495 -11.365 1.00 96.25 174 ASP A CA 1
ATOM 1404 C C . ASP A 1 174 ? 15.082 0.131 -11.420 1.00 96.25 174 ASP A C 1
ATOM 1406 O O . ASP A 1 174 ? 15.341 -0.703 -12.287 1.00 96.25 174 ASP A O 1
ATOM 1410 N N . ALA A 1 175 ? 14.138 -0.096 -10.504 1.00 97.75 175 ALA A N 1
ATOM 1411 C CA . ALA A 1 175 ? 13.319 -1.301 -10.514 1.00 97.75 175 ALA A CA 1
ATOM 1412 C C . ALA A 1 175 ? 11.914 -1.077 -9.947 1.00 97.75 175 ALA A C 1
ATOM 1414 O O . ALA A 1 175 ? 11.708 -0.246 -9.060 1.00 97.75 175 ALA A O 1
ATOM 1415 N N . VAL A 1 176 ? 10.955 -1.876 -10.408 1.00 98.38 176 VAL A N 1
ATOM 1416 C CA . VAL A 1 176 ? 9.645 -2.058 -9.775 1.00 98.38 176 VAL A CA 1
ATOM 1417 C C . VAL A 1 176 ? 9.527 -3.487 -9.281 1.00 98.38 176 VAL A C 1
ATOM 1419 O O . VAL A 1 176 ? 9.740 -4.432 -10.034 1.00 98.38 176 VAL A O 1
ATOM 1422 N N . TYR 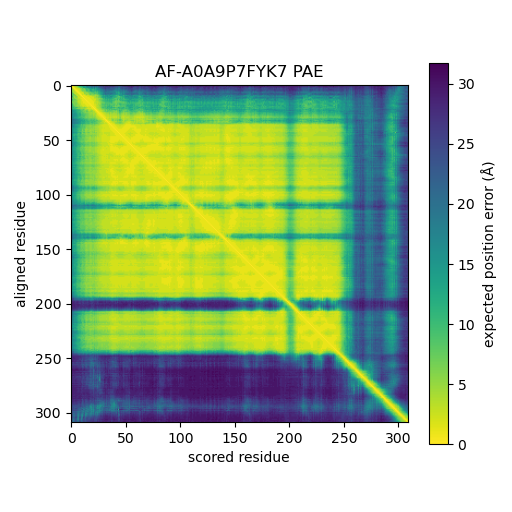A 1 177 ? 9.115 -3.632 -8.030 1.00 98.69 177 TYR A N 1
ATOM 1423 C CA . TYR A 1 177 ? 8.856 -4.911 -7.385 1.00 98.69 177 TYR A CA 1
ATOM 1424 C C . TYR A 1 177 ? 7.352 -5.095 -7.204 1.00 98.69 177 TYR A C 1
ATOM 1426 O O . TYR A 1 177 ? 6.688 -4.206 -6.664 1.00 98.69 177 TYR A O 1
ATOM 1434 N N . LEU A 1 178 ? 6.813 -6.227 -7.654 1.00 98.69 178 LEU A N 1
ATOM 1435 C CA . LEU A 1 178 ? 5.395 -6.561 -7.549 1.00 98.69 178 LEU A CA 1
ATOM 1436 C C . LEU A 1 178 ? 5.208 -7.773 -6.635 1.00 98.69 178 LEU A C 1
ATOM 1438 O O . LEU A 1 178 ? 5.663 -8.868 -6.963 1.00 98.69 178 LEU A O 1
ATOM 1442 N N . TRP A 1 179 ? 4.502 -7.599 -5.520 1.00 98.62 179 TRP A N 1
ATOM 1443 C CA . TRP A 1 179 ? 4.149 -8.686 -4.605 1.00 98.62 179 TRP A CA 1
ATOM 1444 C C . TRP A 1 179 ? 2.687 -9.076 -4.740 1.00 98.62 179 TRP A C 1
ATOM 1446 O O . TRP A 1 179 ? 1.821 -8.204 -4.808 1.00 98.62 179 TRP A O 1
ATOM 1456 N N . ASP A 1 180 ? 2.402 -10.374 -4.674 1.00 98.12 180 ASP A N 1
ATOM 1457 C CA . ASP A 1 180 ? 1.065 -10.846 -4.322 1.00 98.12 180 ASP A CA 1
ATOM 1458 C C . ASP A 1 180 ? 0.888 -10.720 -2.806 1.00 98.12 180 ASP A C 1
ATOM 1460 O O . ASP A 1 180 ? 1.519 -11.438 -2.029 1.00 98.12 180 ASP A O 1
ATOM 1464 N N . VAL A 1 181 ? 0.026 -9.804 -2.363 1.00 97.75 181 VAL A N 1
ATOM 1465 C CA . VAL A 1 181 ? -0.146 -9.524 -0.928 1.00 97.75 181 VAL A CA 1
ATOM 1466 C C . VAL A 1 181 ? -0.784 -10.681 -0.167 1.00 97.75 181 VAL A C 1
ATOM 1468 O O . VAL A 1 181 ? -0.689 -10.728 1.056 1.00 97.75 181 VAL A O 1
ATOM 1471 N N . ARG A 1 182 ? -1.432 -11.619 -0.867 1.00 96.81 182 ARG A N 1
ATOM 1472 C CA . ARG A 1 182 ? -2.066 -12.787 -0.249 1.00 96.81 182 ARG A CA 1
ATOM 1473 C C . ARG A 1 182 ? -1.003 -13.767 0.229 1.00 96.81 182 ARG A C 1
ATOM 1475 O O . ARG A 1 182 ? -1.115 -14.296 1.316 1.00 96.81 182 ARG A O 1
ATOM 1482 N N . THR A 1 183 ? 0.052 -13.978 -0.547 1.00 97.12 183 THR A N 1
ATOM 1483 C CA . THR A 1 183 ? 1.097 -14.963 -0.217 1.00 97.12 183 THR A CA 1
ATOM 1484 C C . THR A 1 183 ? 2.398 -14.319 0.257 1.00 97.12 183 THR A C 1
ATOM 1486 O O . THR A 1 183 ? 3.264 -15.008 0.784 1.00 97.12 183 THR A O 1
ATOM 1489 N N . GLY A 1 184 ? 2.569 -13.011 0.057 1.00 98.06 184 GLY A N 1
ATOM 1490 C CA . GLY A 1 184 ? 3.826 -12.295 0.282 1.00 98.06 184 GLY A CA 1
ATOM 1491 C C . GLY A 1 184 ? 4.906 -12.585 -0.766 1.00 98.06 184 GLY A C 1
ATOM 1492 O O . GLY A 1 184 ? 6.027 -12.103 -0.646 1.00 98.06 184 GLY A O 1
ATOM 1493 N N . VAL A 1 185 ? 4.592 -13.353 -1.812 1.00 98.12 185 VAL A N 1
ATOM 1494 C CA . VAL A 1 185 ? 5.547 -13.694 -2.872 1.00 98.12 185 VAL A CA 1
ATOM 1495 C C . VAL A 1 185 ? 5.832 -12.468 -3.736 1.00 98.12 185 VAL A C 1
ATOM 1497 O O . VAL A 1 185 ? 4.904 -11.832 -4.235 1.00 98.12 185 VAL A O 1
ATOM 1500 N N . LEU A 1 186 ? 7.115 -12.169 -3.960 1.00 98.44 186 LEU A N 1
ATOM 1501 C CA . LEU A 1 186 ? 7.559 -11.265 -5.022 1.00 98.44 186 LEU A CA 1
ATOM 1502 C C . LEU A 1 186 ? 7.339 -11.972 -6.366 1.00 98.44 186 LEU A C 1
ATOM 1504 O O . LEU A 1 186 ? 8.097 -12.869 -6.728 1.00 98.44 186 LEU A O 1
ATOM 1508 N N . VAL A 1 187 ? 6.268 -11.615 -7.074 1.00 97.75 187 VAL A N 1
ATOM 1509 C CA . VAL A 1 187 ? 5.847 -12.303 -8.305 1.00 97.75 187 VAL A CA 1
ATOM 1510 C C . VAL A 1 187 ? 6.550 -11.779 -9.550 1.00 97.75 187 VAL A C 1
ATOM 1512 O O . VAL A 1 187 ? 6.607 -12.480 -10.556 1.00 97.75 187 VAL A O 1
ATOM 1515 N N . GLN A 1 188 ? 7.058 -10.547 -9.509 1.00 98.31 188 GLN A N 1
ATOM 1516 C CA . GLN A 1 188 ? 7.727 -9.933 -10.647 1.00 98.31 188 GLN A CA 1
ATOM 1517 C C . GLN A 1 188 ? 8.655 -8.804 -10.203 1.00 98.31 188 GLN A C 1
ATOM 1519 O O . GLN A 1 188 ? 8.308 -8.010 -9.325 1.00 98.31 188 GLN A O 1
ATOM 1524 N N . THR A 1 189 ? 9.786 -8.697 -10.895 1.00 98.50 189 THR A N 1
ATOM 1525 C CA . THR A 1 189 ? 10.640 -7.510 -10.905 1.00 98.50 189 THR A CA 1
ATOM 1526 C C . THR A 1 189 ? 10.708 -6.984 -12.335 1.00 98.50 189 THR A C 1
ATOM 1528 O O . THR A 1 189 ? 10.899 -7.760 -13.270 1.00 98.50 189 THR A O 1
ATOM 1531 N N . ILE A 1 190 ? 10.521 -5.679 -12.507 1.00 97.88 190 ILE A N 1
ATOM 1532 C CA . ILE A 1 190 ? 10.783 -4.967 -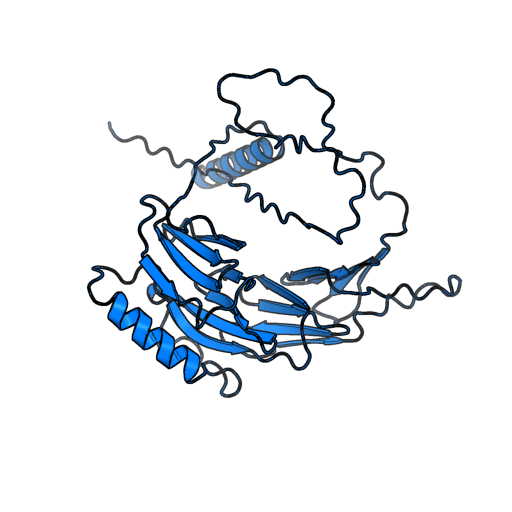13.760 1.00 97.88 190 ILE A CA 1
ATOM 1533 C C . ILE A 1 190 ? 12.016 -4.106 -13.511 1.00 97.88 190 ILE A C 1
ATOM 1535 O O . ILE A 1 190 ? 11.970 -3.232 -12.652 1.00 97.88 190 ILE A O 1
ATOM 1539 N N . GLU A 1 191 ? 13.107 -4.377 -14.218 1.00 95.88 191 GLU A N 1
ATOM 1540 C CA . GLU A 1 191 ? 14.398 -3.695 -14.055 1.00 95.88 191 GLU A CA 1
ATOM 1541 C C . GLU A 1 191 ? 14.631 -2.686 -15.182 1.00 95.88 191 GLU A C 1
ATOM 1543 O O . GLU A 1 191 ? 13.886 -2.659 -16.165 1.00 95.88 191 GLU A O 1
ATOM 1548 N N . THR A 1 192 ? 15.682 -1.870 -15.067 1.00 93.06 192 THR A N 1
ATOM 1549 C CA . THR A 1 192 ? 16.079 -0.874 -16.079 1.00 93.06 192 THR A CA 1
ATOM 1550 C C . THR A 1 192 ? 14.978 0.142 -16.393 1.00 93.06 192 THR A C 1
ATOM 1552 O O . THR A 1 192 ? 14.885 0.664 -17.505 1.00 93.06 192 THR A O 1
ATOM 1555 N N . ILE A 1 193 ? 14.120 0.441 -15.409 1.00 94.50 193 ILE A N 1
ATOM 1556 C CA . ILE A 1 193 ? 12.969 1.336 -15.595 1.00 94.50 193 ILE A CA 1
ATOM 1557 C C . ILE A 1 193 ? 13.383 2.776 -15.902 1.00 94.50 193 ILE A C 1
ATOM 1559 O O . ILE A 1 193 ? 12.553 3.552 -16.377 1.00 94.50 193 ILE A O 1
ATOM 1563 N N . GLN A 1 194 ? 14.637 3.144 -15.627 1.00 93.38 194 GLN A N 1
ATOM 1564 C CA . GLN A 1 194 ? 15.178 4.467 -15.910 1.00 93.38 194 GLN A CA 1
ATOM 1565 C C . GLN A 1 194 ? 15.430 4.696 -17.396 1.00 93.38 194 GLN A C 1
ATOM 1567 O O . GLN A 1 194 ? 15.314 5.837 -17.845 1.00 93.38 194 GLN A O 1
ATOM 1572 N N . LEU A 1 195 ? 15.669 3.648 -18.184 1.00 85.94 195 LEU A N 1
ATOM 1573 C CA . LEU A 1 195 ? 15.955 3.766 -19.614 1.00 85.94 195 LEU A CA 1
ATOM 1574 C C . LEU A 1 195 ? 14.671 3.695 -20.455 1.00 85.94 195 LEU A C 1
ATOM 1576 O O . LEU A 1 195 ? 13.789 2.869 -20.214 1.00 85.94 195 LEU A O 1
ATOM 1580 N N . GLY A 1 196 ? 14.549 4.613 -21.417 1.00 73.12 196 GLY A N 1
ATOM 1581 C CA . GLY A 1 196 ? 13.465 4.605 -22.402 1.00 73.12 196 GLY A CA 1
ATOM 1582 C C . GLY A 1 196 ? 13.630 3.482 -23.430 1.00 73.12 196 GLY A C 1
ATOM 1583 O O . GLY A 1 196 ? 14.663 2.807 -23.441 1.00 73.12 196 GLY A O 1
ATOM 1584 N N . PRO A 1 197 ? 12.627 3.259 -24.299 1.00 67.44 197 PRO A N 1
ATOM 1585 C CA . PRO A 1 197 ? 12.819 2.409 -25.468 1.00 67.44 197 PRO A CA 1
ATOM 1586 C C . PRO A 1 197 ? 14.005 2.940 -26.287 1.00 67.44 197 PRO A C 1
ATOM 1588 O O . PRO A 1 197 ? 14.122 4.146 -26.482 1.00 67.44 197 PRO A O 1
ATOM 1591 N N . ALA A 1 198 ? 14.884 2.050 -26.749 1.00 58.31 198 ALA A N 1
ATOM 1592 C CA . ALA A 1 198 ? 16.095 2.394 -27.503 1.00 58.31 198 ALA A CA 1
ATOM 1593 C C . ALA A 1 198 ? 15.817 2.830 -28.959 1.00 58.31 198 ALA A C 1
ATOM 1595 O O . ALA A 1 198 ? 16.718 2.815 -29.793 1.00 58.31 198 ALA A O 1
ATOM 1596 N N . ASP A 1 199 ? 14.574 3.188 -29.264 1.00 51.00 199 ASP A N 1
ATOM 1597 C CA . ASP A 1 199 ? 14.098 3.429 -30.617 1.00 51.00 199 ASP A CA 1
ATOM 1598 C C . ASP A 1 199 ? 14.098 4.936 -30.874 1.00 51.00 199 ASP A C 1
ATOM 1600 O O . ASP A 1 199 ? 13.087 5.594 -30.663 1.00 51.00 199 ASP A O 1
ATOM 1604 N N . ASP A 1 200 ? 15.272 5.472 -31.213 1.00 48.56 200 ASP A N 1
ATOM 1605 C CA . ASP A 1 200 ? 15.473 6.546 -32.196 1.00 48.56 200 ASP A CA 1
ATOM 1606 C C . ASP A 1 200 ? 16.991 6.786 -32.315 1.00 48.56 200 ASP A C 1
ATOM 1608 O O . ASP A 1 200 ? 17.629 7.340 -31.420 1.00 48.56 200 ASP A O 1
ATOM 1612 N N . GLU A 1 201 ? 17.586 6.347 -33.430 1.00 48.16 201 GLU A N 1
ATOM 1613 C CA . GLU A 1 201 ? 19.021 6.502 -33.742 1.00 48.16 201 GLU A CA 1
ATOM 1614 C C . GLU A 1 201 ? 19.474 7.977 -33.874 1.00 48.16 201 GLU A C 1
ATOM 1616 O O . GLU A 1 201 ? 20.668 8.230 -34.017 1.00 48.16 201 GLU A O 1
ATOM 1621 N N . ASP A 1 202 ? 18.558 8.949 -33.765 1.00 47.72 202 ASP A N 1
ATOM 1622 C CA . ASP A 1 202 ? 18.791 10.359 -34.109 1.00 47.72 202 ASP A CA 1
ATOM 1623 C C . ASP A 1 202 ? 18.661 11.375 -32.951 1.00 47.72 202 ASP A C 1
ATOM 1625 O O . ASP A 1 202 ? 18.900 12.564 -33.167 1.00 47.72 202 ASP A O 1
ATOM 1629 N N . ASP A 1 203 ? 18.350 10.969 -31.712 1.00 48.84 203 ASP A N 1
ATOM 1630 C CA . ASP A 1 203 ? 18.336 11.899 -30.566 1.00 48.84 203 ASP A CA 1
ATOM 1631 C C . ASP A 1 203 ? 19.159 11.343 -29.394 1.00 48.84 203 ASP A C 1
ATOM 1633 O O . ASP A 1 203 ? 18.690 10.573 -28.559 1.00 48.84 203 ASP A O 1
ATOM 1637 N N . HIS A 1 204 ? 20.430 11.749 -29.321 1.00 45.97 204 HIS A N 1
ATOM 1638 C CA . HIS A 1 204 ? 21.403 11.372 -28.284 1.00 45.97 204 HIS A CA 1
ATOM 1639 C C . HIS A 1 204 ? 21.039 11.807 -26.847 1.00 45.97 204 HIS A C 1
ATOM 1641 O O . HIS A 1 204 ? 21.873 11.726 -25.942 1.00 45.97 204 HIS A O 1
ATOM 1647 N N . ASN A 1 205 ? 19.810 12.249 -26.593 1.00 54.12 205 ASN A N 1
ATOM 1648 C CA . ASN A 1 205 ? 19.340 12.591 -25.263 1.00 54.12 205 ASN A CA 1
ATOM 1649 C C . ASN A 1 205 ? 18.628 11.390 -24.638 1.00 54.12 205 ASN A C 1
ATOM 1651 O O . ASN A 1 205 ? 17.411 11.256 -24.730 1.00 54.12 205 ASN A O 1
ATOM 1655 N N . LEU A 1 206 ? 19.384 10.526 -23.949 1.00 57.34 206 LEU A N 1
ATOM 1656 C CA . LEU A 1 206 ? 18.806 9.544 -23.029 1.00 57.34 206 LEU A CA 1
ATOM 1657 C C . LEU A 1 206 ? 17.938 10.279 -21.995 1.00 57.34 206 LEU A C 1
ATOM 1659 O O . LEU A 1 206 ? 18.449 10.839 -21.023 1.00 57.34 206 LEU A O 1
ATOM 1663 N N . VAL A 1 207 ? 16.619 10.283 -22.195 1.00 72.06 207 VAL A N 1
ATOM 1664 C CA . VAL A 1 207 ? 15.686 10.832 -21.209 1.00 72.06 207 VAL A CA 1
ATOM 1665 C C . VAL A 1 207 ? 15.455 9.765 -20.146 1.00 72.06 207 VAL A C 1
ATOM 1667 O O . VAL A 1 207 ? 14.618 8.865 -20.279 1.00 72.06 207 VAL A O 1
ATOM 1670 N N . PHE A 1 208 ? 16.245 9.856 -19.078 1.00 86.75 208 PHE A N 1
ATOM 1671 C CA . PHE A 1 208 ? 15.999 9.099 -17.859 1.00 86.75 208 PHE A CA 1
ATOM 1672 C C . PHE A 1 208 ? 14.600 9.403 -17.326 1.00 86.75 208 PHE A C 1
ATOM 1674 O O . PHE A 1 208 ? 14.154 10.542 -17.406 1.00 86.75 208 PHE A O 1
ATOM 1681 N N . LEU A 1 209 ? 13.931 8.411 -16.735 1.00 89.19 209 LEU A N 1
ATOM 1682 C CA . LEU A 1 209 ? 12.664 8.628 -16.025 1.00 89.19 209 LEU A CA 1
ATOM 1683 C C . LEU A 1 209 ? 12.846 9.637 -14.872 1.00 89.19 209 LEU A C 1
ATOM 1685 O O . LEU A 1 209 ? 11.992 10.494 -14.622 1.00 89.19 209 LEU A O 1
ATOM 1689 N N . GLY A 1 210 ? 14.002 9.558 -14.212 1.00 90.31 210 GLY A N 1
ATOM 1690 C CA . GLY A 1 210 ? 14.381 10.360 -13.061 1.00 90.31 210 GLY A CA 1
ATOM 1691 C C . GLY A 1 210 ? 13.727 9.871 -11.769 1.00 90.31 210 GLY A C 1
ATOM 1692 O O . GLY A 1 210 ? 13.228 8.746 -11.676 1.00 90.31 210 GLY A O 1
ATOM 1693 N N . ASP A 1 211 ? 13.739 10.739 -10.760 1.00 91.06 211 ASP A N 1
ATOM 1694 C CA . ASP A 1 211 ? 13.114 10.507 -9.460 1.00 91.06 211 ASP A CA 1
ATOM 1695 C C . ASP A 1 211 ? 11.649 10.082 -9.600 1.00 91.06 211 ASP A C 1
ATOM 1697 O O . ASP A 1 211 ? 10.840 10.791 -10.199 1.00 91.06 211 ASP A O 1
ATOM 1701 N N . ILE A 1 212 ? 11.300 8.938 -9.006 1.00 94.62 212 ILE A N 1
ATOM 1702 C CA . ILE A 1 212 ? 9.930 8.426 -9.038 1.00 94.62 212 ILE A CA 1
ATOM 1703 C C . ILE A 1 212 ? 9.043 9.255 -8.107 1.00 94.62 212 ILE A C 1
ATOM 1705 O O . ILE A 1 212 ? 9.284 9.320 -6.896 1.00 94.62 212 ILE A O 1
ATOM 1709 N N . ASN A 1 213 ? 7.989 9.827 -8.689 1.00 91.12 213 ASN A N 1
ATOM 1710 C CA . ASN A 1 213 ? 6.946 10.584 -8.000 1.00 91.12 213 ASN A CA 1
ATOM 1711 C C . ASN A 1 213 ? 5.681 9.747 -7.783 1.00 91.12 213 ASN A C 1
ATOM 1713 O O . ASN A 1 213 ? 5.002 9.903 -6.770 1.00 91.12 213 ASN A O 1
ATOM 1717 N N . TYR A 1 214 ? 5.348 8.856 -8.724 1.00 94.44 214 TYR A N 1
ATOM 1718 C CA . TYR A 1 214 ? 4.132 8.046 -8.641 1.00 94.44 214 TYR A CA 1
ATOM 1719 C C . TYR A 1 214 ? 4.254 6.704 -9.368 1.00 94.44 214 TYR A C 1
ATOM 1721 O O . TYR A 1 214 ? 4.994 6.577 -10.343 1.00 94.44 214 TYR A O 1
ATOM 1729 N N . ILE A 1 215 ? 3.476 5.722 -8.908 1.00 97.62 215 ILE A N 1
ATOM 1730 C CA . ILE A 1 215 ? 3.296 4.412 -9.541 1.00 97.62 215 ILE A CA 1
ATOM 1731 C C . ILE A 1 215 ? 1.806 4.048 -9.565 1.00 97.62 215 ILE A C 1
ATOM 1733 O O . ILE A 1 215 ? 1.103 4.262 -8.581 1.00 97.62 215 ILE A O 1
ATOM 1737 N N . GLU A 1 216 ? 1.338 3.453 -10.660 1.00 96.44 216 GLU A N 1
ATOM 1738 C CA . GLU A 1 216 ? 0.047 2.757 -10.738 1.00 96.44 216 GLU A CA 1
ATOM 1739 C C . GLU A 1 216 ? 0.244 1.355 -11.315 1.00 96.44 216 GLU A C 1
ATOM 1741 O O . GLU A 1 216 ? 1.078 1.147 -12.198 1.00 96.44 216 GLU A O 1
ATOM 1746 N N . VAL A 1 217 ? -0.509 0.379 -10.807 1.00 94.88 217 VAL A N 1
ATOM 1747 C CA . VAL A 1 217 ? -0.375 -1.024 -11.209 1.00 94.88 217 VAL A CA 1
ATOM 1748 C C . VAL A 1 217 ? -1.731 -1.578 -11.605 1.00 94.88 217 VAL A C 1
ATOM 1750 O O . VAL A 1 217 ? -2.710 -1.518 -10.867 1.00 94.88 217 VA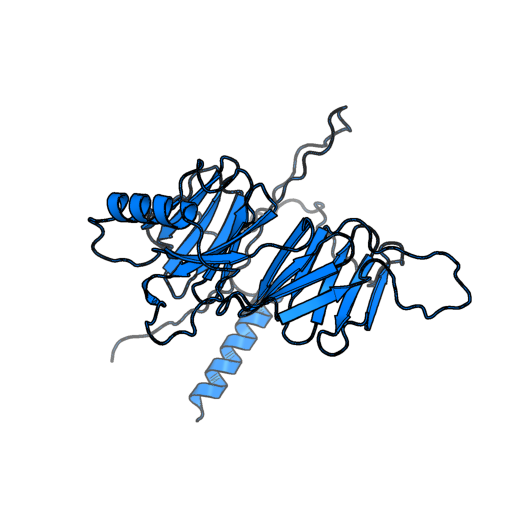L A O 1
ATOM 1753 N N . SER A 1 218 ? -1.774 -2.179 -12.785 1.00 92.31 218 SER A N 1
ATOM 1754 C CA . SER A 1 218 ? -2.931 -2.902 -13.302 1.00 92.31 218 SER A CA 1
ATOM 1755 C C . SER A 1 218 ? -2.568 -4.360 -13.562 1.00 92.31 218 SER A C 1
ATOM 1757 O O . SER A 1 218 ? -1.424 -4.776 -13.385 1.00 92.31 218 SER A O 1
ATOM 1759 N N . GLU A 1 219 ? -3.533 -5.151 -14.026 1.00 93.31 219 GLU A N 1
ATOM 1760 C CA . GLU A 1 219 ? -3.296 -6.533 -14.449 1.00 93.31 219 GLU A CA 1
ATOM 1761 C C . GLU A 1 219 ? -2.224 -6.640 -15.547 1.00 93.31 219 GLU A C 1
ATOM 1763 O O . GLU A 1 219 ? -1.411 -7.559 -15.523 1.00 93.31 219 GLU A O 1
ATOM 1768 N N . LYS A 1 220 ? -2.179 -5.671 -16.470 1.00 96.25 220 LYS A N 1
ATOM 1769 C CA . LYS A 1 220 ? -1.342 -5.738 -17.678 1.00 96.25 220 LYS A CA 1
ATOM 1770 C C . LYS A 1 220 ? -0.164 -4.777 -17.683 1.00 96.25 220 LYS A C 1
ATOM 1772 O O . LYS A 1 220 ? 0.818 -5.035 -18.368 1.00 96.25 220 LYS A O 1
ATOM 1777 N N . TYR A 1 221 ? -0.256 -3.684 -16.935 1.00 97.19 221 TYR A N 1
ATOM 1778 C CA . TYR A 1 221 ? 0.690 -2.578 -17.035 1.00 97.19 221 TYR A CA 1
ATOM 1779 C C . TYR A 1 221 ? 1.104 -2.027 -15.679 1.00 97.19 221 TYR A C 1
ATOM 1781 O O . TYR A 1 221 ? 0.301 -1.999 -14.741 1.00 97.19 221 TYR A O 1
ATOM 1789 N N . VAL A 1 222 ? 2.333 -1.526 -15.630 1.00 97.75 222 VAL A N 1
ATOM 1790 C CA . VAL A 1 222 ? 2.847 -0.650 -14.578 1.00 97.75 222 VAL A CA 1
ATOM 1791 C C . VAL A 1 222 ? 3.064 0.731 -15.184 1.00 97.75 222 VAL A C 1
ATOM 1793 O O . VAL A 1 222 ? 3.768 0.863 -16.181 1.00 97.75 222 VAL A O 1
ATOM 1796 N N . PHE A 1 223 ? 2.463 1.752 -14.586 1.00 97.19 223 PHE A N 1
ATOM 1797 C CA . PHE A 1 223 ? 2.643 3.150 -14.960 1.00 97.19 223 PHE A CA 1
ATOM 1798 C C . PHE A 1 223 ? 3.566 3.802 -13.942 1.00 97.19 223 PHE A C 1
ATOM 1800 O O . PHE A 1 223 ? 3.336 3.680 -12.739 1.00 97.19 223 PHE A O 1
ATOM 1807 N N . LEU A 1 224 ? 4.579 4.513 -14.415 1.00 96.12 224 LEU A N 1
ATOM 1808 C CA . LEU A 1 224 ? 5.510 5.261 -13.588 1.00 96.12 224 LEU A CA 1
ATOM 1809 C C . LEU A 1 224 ? 5.514 6.719 -14.015 1.00 96.12 224 LEU A C 1
ATOM 1811 O O . LEU A 1 224 ? 5.626 7.024 -15.198 1.00 96.12 224 LEU A O 1
ATOM 1815 N N . CYS A 1 225 ? 5.409 7.608 -13.037 1.00 93.62 225 CYS A N 1
ATOM 1816 C CA . CYS A 1 225 ? 5.604 9.036 -13.226 1.00 93.62 225 CYS A CA 1
ATOM 1817 C C . CYS A 1 225 ? 6.915 9.417 -12.545 1.00 93.62 225 CYS A C 1
ATOM 1819 O O . CYS A 1 225 ? 7.013 9.370 -11.313 1.00 93.62 225 CYS A O 1
ATOM 1821 N N . GLY A 1 226 ? 7.918 9.741 -13.351 1.00 90.75 226 GLY A N 1
ATOM 1822 C CA . GLY A 1 226 ? 9.167 10.328 -12.897 1.00 90.75 226 GLY A CA 1
ATOM 1823 C C . GLY A 1 226 ? 9.151 11.850 -13.026 1.00 90.75 226 GLY A C 1
ATOM 1824 O O . GLY A 1 226 ? 8.165 12.447 -13.458 1.00 90.75 226 GLY A O 1
ATOM 1825 N N . ILE A 1 227 ? 10.251 12.502 -12.659 1.00 86.62 227 ILE A N 1
ATOM 1826 C CA . ILE A 1 227 ? 10.411 13.955 -12.854 1.00 86.62 227 ILE A CA 1
ATOM 1827 C C . ILE A 1 227 ? 10.561 14.353 -14.330 1.00 86.62 227 ILE A C 1
ATOM 1829 O O . ILE A 1 227 ? 10.335 15.513 -14.669 1.00 86.62 227 ILE A O 1
ATOM 1833 N N . HIS A 1 228 ? 10.952 13.423 -15.205 1.00 85.31 228 HIS A N 1
ATOM 1834 C CA . HIS A 1 228 ? 11.249 13.716 -16.609 1.00 85.31 228 HIS A CA 1
ATOM 1835 C C . HIS A 1 228 ? 10.297 13.046 -17.595 1.00 85.31 228 HIS A C 1
ATOM 1837 O O . HIS A 1 228 ? 10.183 13.523 -18.724 1.00 85.31 228 HIS A O 1
ATOM 1843 N N . SER A 1 229 ? 9.614 11.967 -17.210 1.00 86.31 229 SER A N 1
ATOM 1844 C CA . SER A 1 229 ? 8.657 11.302 -18.092 1.00 86.31 229 SER A CA 1
ATOM 1845 C C . SER A 1 229 ? 7.571 10.524 -17.350 1.00 86.31 229 SER A C 1
ATOM 1847 O O . SER A 1 229 ? 7.692 10.195 -16.168 1.00 86.31 229 SER A O 1
ATOM 1849 N N . LEU A 1 230 ? 6.489 10.226 -18.072 1.00 90.00 230 LEU A N 1
ATOM 1850 C CA . LEU A 1 230 ? 5.564 9.149 -17.741 1.00 90.00 230 LEU A CA 1
ATOM 1851 C C . LEU A 1 230 ? 5.910 7.942 -18.606 1.00 90.00 230 LEU A C 1
ATOM 1853 O O . LEU A 1 230 ? 5.879 8.035 -19.831 1.00 90.00 230 LEU A O 1
ATOM 1857 N N . ARG A 1 231 ? 6.173 6.796 -17.980 1.00 90.81 231 ARG A N 1
ATOM 1858 C CA . ARG A 1 231 ? 6.532 5.559 -18.678 1.00 90.81 231 ARG A CA 1
ATOM 1859 C C . ARG A 1 231 ? 5.591 4.422 -18.311 1.00 90.81 231 ARG A C 1
ATOM 1861 O O . ARG A 1 231 ? 5.182 4.291 -17.157 1.00 90.81 231 ARG A O 1
ATOM 1868 N N . VAL A 1 232 ? 5.246 3.597 -19.294 1.00 94.12 232 VAL A N 1
ATOM 1869 C CA . VAL A 1 232 ? 4.365 2.437 -19.116 1.00 94.12 232 VAL A CA 1
ATOM 1870 C C . VAL A 1 232 ? 5.113 1.171 -19.485 1.00 94.12 232 VAL A C 1
ATOM 1872 O O . VAL A 1 232 ? 5.653 1.060 -20.581 1.00 94.12 232 VAL A O 1
ATOM 1875 N N . PHE A 1 233 ? 5.096 0.198 -18.584 1.00 96.00 233 PHE A N 1
ATOM 1876 C CA . PHE A 1 233 ? 5.725 -1.103 -18.762 1.00 96.00 233 PHE A CA 1
ATOM 1877 C C . PHE A 1 233 ? 4.663 -2.182 -18.898 1.00 96.00 233 PHE A C 1
ATOM 1879 O O . PHE A 1 233 ? 3.714 -2.229 -18.111 1.00 96.00 233 PHE A O 1
ATOM 1886 N N . SER A 1 234 ? 4.838 -3.074 -19.870 1.00 96.06 234 SER A N 1
ATOM 1887 C CA . SER A 1 234 ? 4.055 -4.305 -19.943 1.00 96.06 234 SER A CA 1
ATOM 1888 C C . SER A 1 234 ? 4.489 -5.253 -18.831 1.00 96.06 234 SER A C 1
ATOM 1890 O O . SER A 1 234 ? 5.672 -5.544 -18.678 1.00 96.06 234 SER A O 1
ATOM 1892 N N . ARG A 1 235 ? 3.527 -5.781 -18.074 1.00 96.44 235 ARG A N 1
ATOM 1893 C CA . ARG A 1 235 ? 3.781 -6.831 -17.080 1.00 96.44 235 ARG A CA 1
ATOM 1894 C C . ARG A 1 235 ? 4.062 -8.185 -17.720 1.00 96.44 235 ARG A C 1
ATOM 1896 O O . ARG A 1 235 ? 4.693 -9.018 -17.087 1.00 96.44 235 ARG A O 1
ATOM 1903 N N . GLU A 1 236 ? 3.624 -8.412 -18.953 1.00 96.44 236 GLU A N 1
ATOM 1904 C CA . GLU A 1 236 ? 3.898 -9.665 -19.661 1.00 96.44 236 GLU A CA 1
ATOM 1905 C C . GLU A 1 236 ? 5.366 -9.750 -20.089 1.00 96.44 236 GLU A C 1
ATOM 1907 O O . GLU A 1 236 ? 6.010 -10.777 -19.904 1.00 96.44 236 GLU A O 1
ATOM 1912 N N . THR A 1 237 ? 5.910 -8.657 -20.630 1.00 95.12 237 THR A N 1
ATOM 1913 C CA . THR A 1 237 ? 7.263 -8.648 -21.208 1.00 95.12 237 THR A CA 1
ATOM 1914 C C . THR A 1 237 ? 8.302 -7.960 -20.329 1.00 95.12 237 THR A C 1
ATOM 1916 O O . THR A 1 237 ? 9.494 -8.088 -20.594 1.00 95.12 237 THR A O 1
ATOM 1919 N N . GLY A 1 238 ? 7.874 -7.184 -19.328 1.00 93.69 238 GLY A N 1
ATOM 1920 C CA . GLY A 1 238 ? 8.739 -6.310 -18.532 1.00 93.69 238 GLY A CA 1
ATOM 1921 C C . GLY A 1 238 ? 9.289 -5.106 -19.304 1.00 93.69 238 GLY A C 1
ATOM 1922 O O . GLY A 1 238 ? 10.062 -4.335 -18.750 1.00 93.69 238 GLY A O 1
ATOM 1923 N N . LYS A 1 239 ? 8.920 -4.920 -20.577 1.00 92.75 239 LYS A N 1
ATOM 1924 C CA . LYS A 1 239 ? 9.467 -3.853 -21.425 1.00 92.75 239 LYS A CA 1
ATOM 1925 C C . LYS A 1 239 ? 8.618 -2.591 -21.363 1.00 92.75 239 LYS A C 1
ATOM 1927 O O . LYS A 1 239 ? 7.393 -2.669 -21.222 1.00 92.75 239 LYS A O 1
ATOM 1932 N N . SER A 1 240 ? 9.272 -1.441 -21.526 1.00 91.94 240 SER A N 1
ATOM 1933 C CA . SER A 1 240 ? 8.586 -0.178 -21.796 1.00 91.94 240 SER A CA 1
ATOM 1934 C C . SER A 1 240 ? 7.806 -0.301 -23.106 1.00 91.94 240 SER A C 1
ATOM 1936 O O . SER A 1 240 ? 8.350 -0.736 -24.118 1.00 91.94 240 SER A O 1
ATOM 1938 N N . VAL A 1 241 ? 6.521 0.038 -23.067 1.00 90.75 241 VAL A N 1
ATOM 1939 C CA . VAL A 1 241 ? 5.621 0.052 -24.231 1.00 90.75 241 VAL A CA 1
ATOM 1940 C C . VAL A 1 241 ? 5.152 1.463 -24.576 1.00 90.75 241 VAL A C 1
ATOM 1942 O O . VAL A 1 241 ? 4.505 1.659 -25.601 1.00 90.75 241 VAL A O 1
ATOM 1945 N N . LEU A 1 242 ? 5.439 2.440 -23.710 1.00 87.12 242 LEU A N 1
ATOM 1946 C CA . LEU A 1 242 ? 5.057 3.834 -23.898 1.00 87.12 242 LEU A CA 1
ATOM 1947 C C . LEU A 1 242 ? 5.937 4.745 -23.044 1.00 87.12 242 LEU A C 1
ATOM 1949 O O . LEU A 1 242 ? 6.170 4.453 -21.870 1.00 87.12 242 LEU A O 1
ATOM 1953 N N . ASP A 1 243 ? 6.368 5.864 -23.618 1.00 86.12 243 ASP A N 1
ATOM 1954 C CA . ASP A 1 243 ? 7.177 6.875 -22.942 1.00 86.12 243 ASP A CA 1
ATOM 1955 C C . ASP A 1 243 ? 6.745 8.282 -23.373 1.00 86.12 243 ASP A C 1
ATOM 1957 O O . ASP A 1 243 ? 6.761 8.622 -24.558 1.00 86.12 243 ASP A O 1
ATOM 1961 N N . PHE A 1 244 ? 6.337 9.096 -22.404 1.00 82.38 244 PHE A N 1
ATOM 1962 C CA . PHE A 1 244 ? 5.968 10.490 -22.600 1.00 82.38 244 PHE A CA 1
ATOM 1963 C C . PHE A 1 244 ? 6.925 11.379 -21.825 1.00 82.38 244 PHE A C 1
ATOM 1965 O O . PHE A 1 244 ? 6.802 11.525 -20.609 1.00 82.38 244 PHE A O 1
ATOM 1972 N N . SER A 1 245 ? 7.852 12.020 -22.531 1.00 80.25 245 SER A N 1
ATOM 1973 C CA . SER A 1 245 ? 8.706 13.028 -21.912 1.00 80.25 245 SER A CA 1
ATOM 1974 C C . SER A 1 245 ? 7.890 14.240 -21.453 1.00 80.25 245 SER A C 1
ATOM 1976 O O . SER A 1 245 ? 7.052 14.757 -22.192 1.00 80.25 245 SER A O 1
ATOM 1978 N N . ALA A 1 246 ? 8.189 14.728 -20.252 1.00 69.81 246 ALA A N 1
ATOM 1979 C CA . ALA A 1 246 ? 7.621 15.941 -19.680 1.00 69.81 246 ALA A CA 1
ATOM 1980 C C . ALA A 1 246 ? 8.011 17.211 -20.461 1.00 69.81 246 ALA A C 1
ATOM 1982 O O . ALA A 1 246 ? 7.352 18.237 -20.315 1.00 69.81 246 ALA A O 1
ATOM 1983 N N . SER A 1 247 ? 9.059 17.157 -21.297 1.00 65.19 247 SER A N 1
ATOM 1984 C CA . SER A 1 247 ? 9.463 18.268 -22.168 1.00 65.19 247 SER A CA 1
ATOM 1985 C C . SER A 1 247 ? 8.706 18.307 -23.501 1.00 65.19 247 SER A C 1
ATOM 1987 O O . SER A 1 247 ? 8.809 19.298 -24.228 1.00 65.19 247 SER A O 1
ATOM 1989 N N . ARG A 1 248 ? 7.923 17.268 -23.841 1.00 55.50 248 ARG A N 1
ATOM 1990 C CA . ARG A 1 248 ? 7.106 17.273 -25.061 1.00 55.50 248 ARG A CA 1
ATOM 1991 C C . ARG A 1 248 ? 5.871 18.173 -24.860 1.00 55.50 248 ARG A C 1
ATOM 1993 O O . ARG A 1 248 ? 5.046 17.953 -23.978 1.00 55.50 248 ARG A O 1
ATOM 2000 N N . ILE A 1 249 ? 5.816 19.206 -25.706 1.00 47.56 249 ILE A N 1
ATOM 2001 C CA . ILE A 1 249 ? 4.757 20.204 -25.976 1.00 47.56 249 ILE A CA 1
ATOM 2002 C C . ILE A 1 249 ? 3.343 19.574 -25.894 1.00 47.56 249 ILE A C 1
ATOM 2004 O O . ILE A 1 249 ? 3.190 18.392 -26.199 1.00 47.56 249 ILE A O 1
ATOM 2008 N N . PRO A 1 250 ? 2.299 20.309 -25.459 1.00 46.00 250 PRO A N 1
ATOM 2009 C CA . PRO A 1 250 ? 1.188 19.714 -24.734 1.00 46.00 250 PRO A CA 1
ATOM 2010 C C . PRO A 1 250 ? 0.368 18.682 -25.503 1.00 46.00 250 PRO A C 1
ATOM 2012 O O . PRO A 1 250 ? -0.020 18.880 -26.651 1.00 46.00 250 PRO A O 1
ATOM 2015 N N . ILE A 1 251 ? 0.015 17.615 -24.785 1.00 45.75 251 ILE A N 1
ATOM 2016 C CA . ILE A 1 251 ? -0.715 16.432 -25.269 1.00 45.75 251 ILE A CA 1
ATOM 2017 C C . ILE A 1 251 ? -2.163 16.763 -25.700 1.00 45.75 251 ILE A C 1
ATOM 2019 O O . ILE A 1 251 ? -2.835 15.941 -26.319 1.00 45.75 251 ILE A O 1
ATOM 2023 N N . ALA A 1 252 ? -2.656 17.976 -25.439 1.00 42.06 252 ALA A N 1
ATOM 2024 C CA . ALA A 1 252 ? -3.982 18.406 -25.860 1.00 42.06 252 ALA A CA 1
ATOM 2025 C C . ALA A 1 252 ? -3.974 19.851 -26.374 1.00 42.06 252 ALA A C 1
ATOM 2027 O O . ALA A 1 252 ? -3.441 20.751 -25.731 1.00 42.06 252 ALA A O 1
ATOM 2028 N N . ALA A 1 253 ? -4.694 20.095 -27.476 1.00 37.28 253 ALA A N 1
ATOM 2029 C CA . ALA A 1 253 ? -5.057 21.442 -27.936 1.00 37.28 253 ALA A CA 1
ATOM 2030 C C . ALA A 1 253 ? -5.915 22.216 -26.909 1.00 37.28 253 ALA A C 1
ATOM 2032 O O . ALA A 1 253 ? -6.204 23.398 -27.081 1.00 37.28 253 ALA A O 1
ATOM 2033 N N . SER A 1 254 ? -6.354 21.545 -25.844 1.00 32.03 254 SER A N 1
ATOM 2034 C CA . SER A 1 254 ? -7.149 22.105 -24.761 1.00 32.03 254 SER A CA 1
ATOM 2035 C C . SER A 1 254 ? -6.507 21.726 -23.433 1.00 32.03 254 SER A C 1
ATOM 2037 O O . SER A 1 254 ? -6.529 20.568 -23.024 1.00 32.03 254 SER A O 1
ATOM 2039 N N . HIS A 1 255 ? -5.945 22.719 -22.754 1.00 33.34 255 HIS A N 1
ATOM 2040 C CA . HIS A 1 255 ? -5.589 22.600 -21.350 1.00 33.34 255 HIS A CA 1
ATOM 2041 C C . HIS A 1 255 ? -6.828 22.901 -20.518 1.00 33.34 255 HIS A C 1
ATOM 2043 O O . HIS A 1 255 ? -7.430 23.964 -20.663 1.00 33.34 255 HIS A O 1
ATOM 2049 N N . PHE A 1 256 ? -7.188 21.995 -19.616 1.00 34.16 256 PHE A N 1
ATOM 2050 C CA . PHE A 1 256 ? -8.076 22.347 -18.519 1.00 34.16 256 PHE A CA 1
ATOM 2051 C C . PHE A 1 256 ? -7.211 22.986 -17.437 1.00 34.16 256 PHE A C 1
ATOM 2053 O O . PHE A 1 256 ? -6.515 22.293 -16.700 1.00 34.16 256 PHE A O 1
ATOM 2060 N N . SER A 1 257 ? -7.203 24.316 -17.380 1.00 32.28 257 SER A N 1
ATOM 2061 C CA . SER A 1 257 ? -6.738 25.037 -16.201 1.00 32.28 257 SER A CA 1
ATOM 2062 C C . SER A 1 257 ? -7.949 25.398 -15.351 1.00 32.28 257 SER A C 1
ATOM 2064 O O . SER A 1 257 ? -9.002 25.795 -15.853 1.00 32.28 257 SER A O 1
ATOM 2066 N N . ILE A 1 258 ? -7.809 25.247 -14.040 1.00 35.16 258 ILE A N 1
ATOM 2067 C CA . ILE A 1 258 ? -8.741 25.852 -13.100 1.00 35.16 258 ILE A CA 1
ATOM 2068 C C . ILE A 1 258 ? -8.307 27.319 -12.997 1.00 35.16 258 ILE A C 1
ATOM 2070 O O . ILE A 1 258 ? -7.327 27.628 -12.325 1.00 35.16 258 ILE A O 1
ATOM 2074 N N . SER A 1 259 ? -8.961 28.206 -13.751 1.00 32.28 259 SER A N 1
ATOM 2075 C CA . SER A 1 259 ? -8.712 29.652 -13.681 1.00 32.28 259 SER A CA 1
ATOM 2076 C C . SER A 1 259 ? -9.551 30.280 -12.554 1.00 32.28 259 SER A C 1
ATOM 2078 O O . SER A 1 259 ? -10.736 29.955 -12.431 1.00 32.28 259 SER A O 1
ATOM 2080 N N . PRO A 1 260 ? -8.973 31.189 -11.748 1.00 35.50 260 PRO A N 1
ATOM 2081 C CA . PRO A 1 260 ? -9.678 31.923 -10.697 1.00 35.50 260 PRO A CA 1
ATOM 2082 C C . PRO A 1 260 ? -10.585 33.059 -11.220 1.00 35.50 260 PRO A C 1
ATOM 2084 O O . PRO A 1 260 ? -11.205 33.759 -10.423 1.00 35.50 260 PRO A O 1
ATOM 2087 N N . ASP A 1 261 ? -10.701 33.262 -12.535 1.00 35.62 261 ASP A N 1
ATOM 2088 C CA . ASP A 1 261 ? -11.172 34.536 -13.103 1.00 35.62 261 ASP A CA 1
ATOM 2089 C C . ASP A 1 261 ? -12.694 34.700 -13.228 1.00 35.62 261 ASP A C 1
ATOM 2091 O O . ASP A 1 261 ? -13.187 35.349 -14.155 1.00 35.62 261 ASP A O 1
ATOM 2095 N N . ARG A 1 262 ? -13.488 34.165 -12.294 1.00 42.31 262 ARG A N 1
ATOM 2096 C CA . ARG A 1 262 ? -14.893 34.586 -12.179 1.00 42.31 262 ARG A CA 1
ATOM 2097 C C . ARG A 1 262 ? -15.244 34.981 -10.751 1.00 42.31 262 ARG A C 1
ATOM 2099 O O . ARG A 1 262 ? -14.922 34.233 -9.828 1.00 42.31 262 ARG A O 1
ATOM 2106 N N . PRO A 1 263 ? -15.953 36.112 -10.553 1.00 41.28 263 PRO A N 1
ATOM 2107 C CA . PRO A 1 263 ? -16.580 36.384 -9.274 1.00 41.28 263 PRO A CA 1
ATOM 2108 C C . PRO A 1 263 ? -17.486 35.205 -8.928 1.00 41.28 263 PRO A C 1
ATOM 2110 O O . PRO A 1 263 ? -18.275 34.751 -9.762 1.00 41.28 263 PRO A O 1
ATOM 2113 N N . VAL A 1 264 ? -17.334 34.707 -7.705 1.00 44.88 264 VAL A N 1
ATOM 2114 C CA . VAL A 1 264 ? -18.183 33.674 -7.119 1.00 44.88 264 VAL A CA 1
ATOM 2115 C C . VAL A 1 264 ? -19.630 34.152 -7.215 1.00 44.88 264 VAL A C 1
ATOM 2117 O O . VAL A 1 264 ? -20.028 35.085 -6.524 1.00 44.88 264 VAL A O 1
ATOM 2120 N N . VAL A 1 265 ? -20.420 33.526 -8.084 1.00 39.44 265 VAL A N 1
ATOM 2121 C CA . VAL A 1 265 ? -21.871 33.546 -7.921 1.00 39.44 265 VAL A CA 1
ATOM 2122 C C . VAL A 1 265 ? -22.150 32.455 -6.902 1.00 39.44 265 VAL A C 1
ATOM 2124 O O . VAL A 1 265 ? -22.023 31.272 -7.218 1.00 39.44 265 VAL A O 1
ATOM 2127 N N . GLU A 1 266 ? -22.446 32.844 -5.663 1.00 36.03 266 GLU A N 1
ATOM 2128 C CA . GLU A 1 266 ? -23.002 31.914 -4.686 1.00 36.03 266 GLU A CA 1
ATOM 2129 C C . GLU A 1 266 ? -24.308 31.368 -5.263 1.00 36.03 266 GLU A C 1
ATOM 2131 O O . GLU A 1 266 ? -25.311 32.071 -5.371 1.00 36.03 266 GLU A O 1
ATOM 2136 N N . VAL A 1 267 ? -24.280 30.110 -5.691 1.00 33.91 267 VAL A N 1
ATOM 2137 C CA . VAL A 1 267 ? -25.499 29.361 -5.966 1.00 33.91 267 VAL A CA 1
ATOM 2138 C C . VAL A 1 267 ? -25.820 28.625 -4.676 1.00 33.91 267 VAL A C 1
ATOM 2140 O O . VAL A 1 267 ? -25.045 27.770 -4.242 1.00 33.91 267 VAL A O 1
ATOM 2143 N N . GLU A 1 268 ? -26.931 28.987 -4.037 1.00 28.86 268 GLU A N 1
ATOM 2144 C CA . GLU A 1 268 ? -27.415 28.328 -2.825 1.00 28.86 268 GLU A CA 1
ATOM 2145 C C . GLU A 1 268 ? -27.467 26.804 -3.058 1.00 28.86 268 GLU A C 1
ATOM 2147 O O . GLU A 1 268 ? -28.163 26.316 -3.948 1.00 28.86 268 GLU A O 1
ATOM 2152 N N . GLY A 1 269 ? -26.650 26.052 -2.309 1.00 36.00 269 GLY A N 1
ATOM 2153 C CA . GLY A 1 269 ? -26.526 24.593 -2.432 1.00 36.00 269 GLY A CA 1
ATOM 2154 C C . GLY A 1 269 ? -25.310 24.059 -3.208 1.00 36.00 269 GLY A C 1
ATOM 2155 O O . GLY A 1 269 ? -25.129 22.841 -3.251 1.00 36.00 269 GLY A O 1
ATOM 2156 N N . ALA A 1 270 ? -24.441 24.904 -3.775 1.00 27.62 270 ALA A N 1
ATOM 2157 C CA . ALA A 1 270 ? -23.165 24.472 -4.355 1.00 27.62 270 ALA A CA 1
ATOM 2158 C C . ALA A 1 270 ? -22.024 24.576 -3.325 1.00 27.62 270 ALA A C 1
ATOM 2160 O O . ALA A 1 270 ? -21.796 25.627 -2.736 1.00 27.62 270 ALA A O 1
ATOM 2161 N N . SER A 1 271 ? -21.283 23.487 -3.099 1.00 34.69 271 SER A N 1
ATOM 2162 C CA . SER A 1 271 ? -20.151 23.465 -2.155 1.00 34.69 271 SER A CA 1
ATOM 2163 C C . SER A 1 271 ? -18.851 22.973 -2.774 1.00 34.69 271 SER A C 1
ATOM 2165 O O . SER A 1 271 ? -17.985 22.518 -2.046 1.00 34.69 271 SER A O 1
ATOM 2167 N N . LEU A 1 272 ? -18.634 23.101 -4.083 1.00 28.67 272 LEU A N 1
ATOM 2168 C CA . LEU A 1 272 ? -17.252 23.078 -4.568 1.00 28.67 272 LEU A CA 1
ATOM 2169 C C . LEU A 1 272 ? -16.605 24.400 -4.138 1.00 28.67 272 LEU A C 1
ATOM 2171 O O . LEU A 1 272 ? -16.597 25.384 -4.870 1.00 28.67 272 LEU A O 1
ATOM 2175 N N . VAL A 1 273 ? -16.127 24.432 -2.893 1.00 30.25 273 VAL A N 1
ATOM 2176 C CA . VAL A 1 273 ? -15.203 25.459 -2.435 1.00 30.25 273 VAL A CA 1
ATOM 2177 C C . VAL A 1 273 ? -13.911 25.179 -3.182 1.00 30.25 273 VAL A C 1
ATOM 2179 O O . VAL A 1 273 ? -13.076 24.389 -2.753 1.00 30.25 273 VAL A O 1
ATOM 2182 N N . LEU A 1 274 ? -13.780 25.807 -4.346 1.00 29.94 274 LEU A N 1
ATOM 2183 C CA . LEU A 1 274 ? -12.489 26.243 -4.841 1.00 29.94 274 LEU A CA 1
ATOM 2184 C C . LEU A 1 274 ? -11.851 26.993 -3.671 1.00 29.94 274 LEU A C 1
ATOM 2186 O O . LEU A 1 274 ? -12.306 28.081 -3.309 1.00 29.94 274 LEU A O 1
ATOM 2190 N N . GLN A 1 275 ? -10.889 26.366 -2.994 1.00 28.80 275 GLN A N 1
ATOM 2191 C CA . GLN A 1 275 ? -10.107 27.084 -2.007 1.00 28.80 275 GLN A CA 1
ATOM 2192 C C . GLN A 1 275 ? -9.383 28.176 -2.790 1.00 28.80 275 GLN A C 1
ATOM 2194 O O . GLN A 1 275 ? -8.466 27.913 -3.563 1.00 28.80 275 GLN A O 1
ATOM 2199 N N . ASN A 1 276 ? -9.849 29.414 -2.635 1.00 31.03 276 ASN A N 1
ATOM 2200 C CA . ASN A 1 276 ? -9.051 30.568 -2.988 1.00 31.03 276 ASN A CA 1
ATOM 2201 C C . ASN A 1 276 ? -7.794 30.458 -2.125 1.00 31.03 276 ASN A C 1
ATOM 2203 O O . ASN A 1 276 ? -7.842 30.743 -0.925 1.00 31.03 276 ASN A O 1
ATOM 2207 N N . LEU A 1 277 ? -6.675 30.042 -2.720 1.00 33.31 277 LEU A N 1
ATOM 2208 C CA . LEU A 1 277 ? -5.346 30.290 -2.176 1.00 33.31 277 LEU A CA 1
ATOM 2209 C C . LEU A 1 277 ? -5.118 31.807 -2.245 1.00 33.31 277 LEU A C 1
ATOM 2211 O O . LEU A 1 277 ? -4.325 32.315 -3.030 1.00 33.31 277 LEU A O 1
ATOM 2215 N N . ASN A 1 278 ? -5.852 32.556 -1.418 1.00 31.11 278 ASN A N 1
ATOM 2216 C CA . ASN A 1 278 ? -5.641 33.972 -1.168 1.00 31.11 278 ASN A CA 1
ATOM 2217 C C . ASN A 1 278 ? -4.403 34.118 -0.285 1.00 31.11 278 ASN A C 1
ATOM 2219 O O . ASN A 1 278 ? -4.451 34.522 0.875 1.00 31.11 278 ASN A O 1
ATOM 2223 N N . ARG A 1 279 ? -3.264 33.773 -0.867 1.00 30.02 279 ARG A N 1
ATOM 2224 C CA . ARG A 1 279 ? -1.991 34.393 -0.564 1.00 30.02 279 ARG A CA 1
ATOM 2225 C C . ARG A 1 279 ? -1.166 34.297 -1.830 1.00 30.02 279 ARG A C 1
ATOM 2227 O O . ARG A 1 279 ? -0.726 33.218 -2.208 1.00 30.02 279 ARG A O 1
ATOM 2234 N N . ALA A 1 280 ? -0.935 35.446 -2.456 1.00 31.95 280 ALA A N 1
ATOM 2235 C CA . ALA A 1 280 ? 0.246 35.606 -3.279 1.00 31.95 280 ALA A CA 1
ATOM 2236 C C . ALA A 1 280 ? 1.443 35.255 -2.386 1.00 31.95 280 ALA A C 1
ATOM 2238 O O . ALA A 1 280 ? 1.832 36.033 -1.513 1.00 31.95 280 ALA A O 1
ATOM 2239 N N . VAL A 1 281 ? 1.975 34.045 -2.539 1.00 33.75 281 VAL A N 1
ATOM 2240 C CA . VAL A 1 281 ? 3.300 33.723 -2.030 1.00 33.75 281 VAL A CA 1
ATOM 2241 C C . VAL A 1 281 ? 4.245 34.413 -3.001 1.00 33.75 281 VAL A C 1
ATOM 2243 O O . VAL A 1 281 ? 4.627 33.861 -4.028 1.00 33.75 281 VAL A O 1
ATOM 2246 N N . LEU A 1 282 ? 4.565 35.675 -2.706 1.00 33.81 282 LEU A N 1
ATOM 2247 C CA . LEU A 1 282 ? 5.826 36.239 -3.173 1.00 33.81 282 LEU A CA 1
ATOM 2248 C C . LEU A 1 282 ? 6.924 35.246 -2.770 1.00 33.81 282 LEU A C 1
ATOM 2250 O O . LEU A 1 282 ? 6.809 34.683 -1.677 1.00 33.81 282 LEU A O 1
ATOM 2254 N N . PRO A 1 283 ? 7.938 34.996 -3.614 1.00 31.55 283 PRO A N 1
ATOM 2255 C CA . PRO A 1 283 ? 8.987 34.029 -3.318 1.00 31.55 283 PRO A CA 1
ATOM 2256 C C . PRO A 1 283 ? 9.679 34.425 -2.009 1.00 31.55 283 PRO A C 1
ATOM 2258 O O . PRO A 1 283 ? 10.543 35.294 -1.980 1.00 31.55 283 PRO A O 1
ATOM 2261 N N . SER A 1 284 ? 9.239 33.835 -0.899 1.00 34.53 284 SER A N 1
ATOM 2262 C CA . SER A 1 284 ? 9.915 33.928 0.384 1.00 34.53 284 SER A CA 1
ATOM 2263 C C . SER A 1 284 ? 11.083 32.956 0.358 1.00 34.53 284 SER A C 1
ATOM 2265 O O . SER A 1 284 ? 10.947 31.866 -0.195 1.00 34.53 284 SER A O 1
ATOM 2267 N N . GLU A 1 285 ? 12.188 33.336 0.992 1.00 31.50 285 GLU A N 1
ATOM 2268 C CA . GLU A 1 285 ? 13.464 32.615 1.135 1.00 31.50 285 GLU A CA 1
ATOM 2269 C C . GLU A 1 285 ? 13.375 31.256 1.875 1.00 31.50 285 GLU A C 1
ATOM 2271 O O . GLU A 1 285 ? 14.321 30.814 2.528 1.00 31.50 285 GLU A O 1
ATOM 2276 N N . HIS A 1 286 ? 12.240 30.561 1.803 1.00 34.09 286 HIS A N 1
ATOM 2277 C CA . HIS A 1 286 ? 12.003 29.282 2.454 1.00 34.09 286 HIS A CA 1
ATOM 2278 C C . HIS A 1 286 ? 11.579 28.218 1.432 1.00 34.09 286 HIS A C 1
ATOM 2280 O O . HIS A 1 286 ? 10.639 28.437 0.666 1.00 34.09 286 HIS A O 1
ATOM 2286 N N . PRO A 1 287 ? 12.269 27.066 1.400 1.00 35.41 287 PRO A N 1
ATOM 2287 C CA . PRO A 1 287 ? 12.058 26.048 0.386 1.00 35.41 287 PRO A CA 1
ATOM 2288 C C . PRO A 1 287 ? 10.734 25.301 0.623 1.00 35.41 287 PRO A C 1
ATOM 2290 O O . PRO A 1 287 ? 10.493 24.781 1.706 1.00 35.41 287 PRO A O 1
ATOM 2293 N N . TYR A 1 288 ? 9.906 25.257 -0.424 1.00 34.16 288 TYR A N 1
ATOM 2294 C CA . TYR A 1 288 ? 8.841 24.284 -0.710 1.00 34.16 288 TYR A CA 1
ATOM 2295 C C . TYR A 1 288 ? 7.868 23.931 0.433 1.00 34.16 288 TYR A C 1
ATOM 2297 O O . TYR A 1 288 ? 8.048 22.948 1.147 1.00 34.16 288 TYR A O 1
ATOM 2305 N N . ILE A 1 289 ? 6.739 24.643 0.512 1.00 28.59 289 ILE A N 1
ATOM 2306 C CA . ILE A 1 289 ? 5.524 24.099 1.138 1.00 28.59 289 ILE A CA 1
ATOM 2307 C C . ILE A 1 289 ? 4.689 23.464 0.021 1.00 28.59 289 ILE A C 1
ATOM 2309 O O . ILE A 1 289 ? 3.949 24.151 -0.679 1.00 28.59 289 ILE A O 1
ATOM 2313 N N . ILE A 1 290 ? 4.844 22.154 -0.172 1.00 33.69 290 ILE A N 1
ATOM 2314 C CA . ILE A 1 290 ? 3.939 21.353 -1.002 1.00 33.69 290 ILE A CA 1
ATOM 2315 C C . ILE A 1 290 ? 2.678 21.113 -0.169 1.00 33.69 290 ILE A C 1
ATOM 2317 O O . ILE A 1 290 ? 2.737 20.482 0.887 1.00 33.69 290 ILE A O 1
ATOM 2321 N N . VAL A 1 291 ? 1.545 21.649 -0.616 1.00 27.94 291 VAL A N 1
ATOM 2322 C CA . VAL A 1 291 ? 0.237 21.317 -0.047 1.00 27.94 291 VAL A CA 1
ATOM 2323 C C . VAL A 1 291 ? -0.305 20.124 -0.831 1.00 27.94 291 VAL A C 1
ATOM 2325 O O . VAL A 1 291 ? -0.818 20.282 -1.935 1.00 27.94 291 VAL A O 1
ATOM 2328 N N . ASP A 1 292 ? -0.168 18.923 -0.269 1.00 28.27 292 ASP A N 1
ATOM 2329 C CA . ASP A 1 292 ? -0.844 17.724 -0.771 1.00 28.27 292 ASP A CA 1
ATOM 2330 C C . ASP A 1 292 ? -2.339 17.796 -0.402 1.00 28.27 292 ASP A C 1
ATOM 2332 O O . ASP A 1 292 ? -2.780 17.278 0.628 1.00 28.27 292 ASP A O 1
ATOM 2336 N N . GLU A 1 293 ? -3.143 18.470 -1.223 1.00 30.23 293 GLU A N 1
ATOM 2337 C CA . GLU A 1 293 ? -4.603 18.402 -1.128 1.00 30.23 293 GLU A CA 1
ATOM 2338 C C . GLU A 1 293 ? -5.119 17.137 -1.828 1.00 30.23 293 GLU A C 1
ATOM 2340 O O . GLU A 1 293 ? -5.115 17.017 -3.052 1.00 30.23 293 GLU A O 1
ATOM 2345 N N . PHE A 1 294 ? -5.591 16.168 -1.041 1.00 32.06 294 PHE A N 1
ATOM 2346 C CA . PHE A 1 294 ? -6.279 14.987 -1.560 1.00 32.06 294 PHE A CA 1
ATOM 2347 C C . PHE A 1 294 ? -7.779 15.256 -1.675 1.00 32.06 294 PHE A C 1
ATOM 2349 O O . PHE A 1 294 ? -8.489 15.308 -0.671 1.00 32.06 294 PHE A O 1
ATOM 2356 N N . ILE A 1 295 ? -8.283 15.351 -2.906 1.00 32.12 295 ILE A N 1
ATOM 2357 C CA . ILE A 1 295 ? -9.721 15.335 -3.188 1.00 32.12 295 ILE A CA 1
ATOM 2358 C C . ILE A 1 295 ? -10.118 13.896 -3.528 1.00 32.12 295 ILE A C 1
ATOM 2360 O O . ILE A 1 295 ? -9.784 13.372 -4.589 1.00 32.12 295 ILE A O 1
ATOM 2364 N N . ALA A 1 296 ? -10.845 13.245 -2.622 1.00 31.44 296 ALA A N 1
ATOM 2365 C CA . ALA A 1 296 ? -11.535 11.996 -2.922 1.00 31.44 296 ALA A CA 1
ATOM 2366 C C . ALA A 1 296 ? -12.919 12.326 -3.504 1.00 31.44 296 ALA A C 1
ATOM 2368 O O . ALA A 1 296 ? -13.800 12.807 -2.793 1.00 31.44 296 ALA A O 1
ATOM 2369 N N . GLY A 1 297 ? -13.107 12.097 -4.804 1.00 29.03 297 GLY A N 1
ATOM 2370 C CA . GLY A 1 297 ? -14.410 12.216 -5.458 1.00 29.03 297 GLY A CA 1
ATOM 2371 C C . GLY A 1 297 ? -15.244 10.950 -5.253 1.00 29.03 297 GLY A C 1
ATOM 2372 O O . GLY A 1 297 ? -14.819 9.864 -5.640 1.00 29.03 297 GLY A O 1
ATOM 2373 N N . GLN A 1 298 ? -16.429 11.087 -4.657 1.00 35.50 29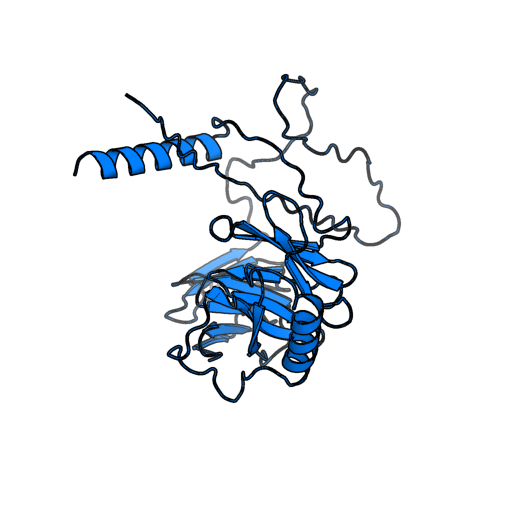8 GLN A N 1
ATOM 2374 C CA . GLN A 1 298 ? -17.397 10.001 -4.482 1.00 35.50 298 GLN A CA 1
ATOM 2375 C C . GLN A 1 298 ? -18.526 10.118 -5.514 1.00 35.50 298 GLN A C 1
ATOM 2377 O O . GLN A 1 298 ? -19.044 11.206 -5.769 1.00 35.50 298 GLN A O 1
ATOM 2382 N N . LEU A 1 299 ? -18.953 8.981 -6.062 1.00 28.95 299 LEU A N 1
ATOM 2383 C CA . LEU A 1 299 ? -20.167 8.854 -6.867 1.00 28.95 299 LEU A CA 1
ATOM 2384 C C . LEU A 1 299 ? -21.251 8.210 -5.992 1.00 28.95 299 LEU A C 1
ATOM 2386 O O . LEU A 1 299 ? -21.141 7.016 -5.712 1.00 28.95 299 LEU A O 1
ATOM 2390 N N . PRO A 1 300 ? -22.284 8.937 -5.529 1.00 28.25 300 PRO A N 1
ATOM 2391 C CA . PRO A 1 300 ? -23.308 8.322 -4.697 1.00 28.25 300 PRO A CA 1
ATOM 2392 C C . PRO A 1 300 ? -24.140 7.330 -5.518 1.00 28.25 300 PRO A C 1
ATOM 2394 O O . PRO A 1 300 ? -24.843 7.711 -6.450 1.00 28.25 300 PRO A O 1
ATOM 2397 N N . ILE A 1 301 ? -24.103 6.049 -5.151 1.00 30.56 301 ILE A N 1
ATOM 2398 C CA . ILE A 1 301 ? -25.079 5.065 -5.628 1.00 30.56 301 ILE A CA 1
ATOM 2399 C C . ILE A 1 301 ? -26.267 5.134 -4.668 1.00 30.56 301 ILE A C 1
ATOM 2401 O O . ILE A 1 301 ? -26.217 4.599 -3.563 1.00 30.56 301 ILE A O 1
ATOM 2405 N N . SER A 1 302 ? -27.329 5.834 -5.064 1.00 31.20 302 SER A N 1
ATOM 2406 C CA . SER A 1 302 ? -28.590 5.805 -4.322 1.00 31.20 302 SER A CA 1
ATOM 2407 C C . SER A 1 302 ? -29.352 4.523 -4.666 1.00 31.20 302 SER A C 1
ATOM 2409 O O . SER A 1 302 ? -29.790 4.329 -5.797 1.00 31.20 302 SER A O 1
ATOM 2411 N N . TYR A 1 303 ? -29.519 3.639 -3.682 1.00 34.00 303 TYR A N 1
ATOM 2412 C CA . TYR A 1 303 ? -30.594 2.649 -3.694 1.00 34.00 303 TYR A CA 1
ATOM 2413 C C . TYR A 1 303 ? -31.772 3.262 -2.944 1.00 34.00 303 TYR A C 1
ATOM 2415 O O . TYR A 1 303 ? -31.858 3.155 -1.723 1.00 34.00 303 TYR A O 1
ATOM 2423 N N . ASN A 1 304 ? -32.666 3.936 -3.664 1.00 32.91 304 ASN A N 1
ATOM 2424 C CA . ASN A 1 304 ? -33.974 4.247 -3.105 1.00 32.91 304 ASN A CA 1
ATOM 2425 C C . ASN A 1 304 ? -34.836 2.989 -3.223 1.00 32.91 304 ASN A C 1
ATOM 2427 O O . ASN A 1 304 ? -35.389 2.697 -4.282 1.00 32.91 304 ASN A O 1
ATOM 2431 N N . TYR A 1 305 ? -34.906 2.237 -2.127 1.00 34.91 305 TYR A N 1
ATOM 2432 C CA . TYR A 1 305 ? -36.050 1.380 -1.849 1.00 34.91 305 TYR A CA 1
ATOM 2433 C C . TYR A 1 305 ? -37.257 2.277 -1.570 1.00 34.91 305 TYR A C 1
ATOM 2435 O O . TYR A 1 305 ? -37.164 3.203 -0.765 1.00 34.91 305 TYR A O 1
ATOM 2443 N N . PHE A 1 306 ? -38.379 1.983 -2.220 1.00 38.94 306 PHE A N 1
ATOM 2444 C CA . PHE A 1 306 ? -39.690 2.337 -1.696 1.00 38.94 306 PHE A CA 1
ATOM 2445 C C . PHE A 1 306 ? -40.308 1.079 -1.092 1.00 38.94 306 PHE A C 1
ATOM 2447 O O . PHE A 1 306 ? -40.479 0.072 -1.781 1.00 38.94 306 PHE A O 1
ATOM 2454 N N . ASP A 1 307 ? -40.599 1.176 0.203 1.00 32.09 307 ASP A N 1
ATOM 2455 C CA . ASP A 1 307 ? -41.575 0.366 0.919 1.00 32.09 307 ASP A CA 1
ATOM 2456 C C . ASP A 1 307 ? -43.005 0.652 0.426 1.00 32.09 307 ASP A C 1
ATOM 2458 O O . ASP A 1 307 ? -43.323 1.768 0.012 1.00 32.09 307 ASP A O 1
ATOM 2462 N N . ALA A 1 308 ? -43.843 -0.373 0.605 1.00 32.56 308 ALA A N 1
ATOM 2463 C CA . ALA A 1 308 ? -45.294 -0.366 0.811 1.00 32.56 308 ALA A CA 1
ATOM 2464 C C . ALA A 1 308 ? -46.216 0.168 -0.308 1.00 32.56 308 ALA A C 1
ATOM 2466 O O . ALA A 1 308 ? -46.495 1.361 -0.424 1.00 32.56 308 ALA A O 1
ATOM 2467 N N . ASN A 1 309 ? -46.822 -0.776 -1.035 1.00 33.59 309 ASN A N 1
ATOM 2468 C CA . ASN A 1 309 ? -48.209 -1.193 -0.770 1.00 33.59 309 ASN A CA 1
ATOM 2469 C C . ASN A 1 309 ? -48.365 -2.691 -1.042 1.00 33.59 309 ASN A C 1
ATOM 2471 O O . ASN A 1 309 ? -47.838 -3.146 -2.082 1.00 33.59 309 ASN A O 1
#

pLDDT: mean 78.06, std 24.89, range [27.62, 98.69]

Nearest PDB structures (foldseek):
  5tzs-assembly1_T  TM=7.084E-01  e=1.165E-05  Saccharomyces cerevisiae S288C
  7mq8-assembly1_LT  TM=7.603E-01  e=3.732E-05  Homo sapiens
  8otz-assembly1_f  TM=7.172E-01  e=3.830E-04  Bos taurus
  7mq9-assembly1_LS  TM=3.606E-01  e=8.830E-06  Homo sapiens
  7d5t-assembly1_A5  TM=4.061E-01  e=1.098E-03  Saccharomyces cerevisiae S288C

Organism: NCBI:txid117069

Radius of gyration: 22.57 Å; Cα contacts (8 Å, |Δi|>4): 518; chains: 1; bounding box: 70×58×59 Å

Foldseek 3Di:
DVVVVVVVVVVVVLVVCVVVVNHADDDDDQPLVHDFFQDWDDDVVLQWIWTAGQLGKIFIAGNPPSHTLFIFDCVQGPHNWDWDDDPQWIWTADPLQKIWIKGQPVNDDPPQAAADPQWFFDPSQVVRLVVRCVVNVPPPDSRRPIHGHTIADDPARFDEWYDDPQWIWTDDQFKIFIARSSHSDRPDIQGRQQFAPPPDPPDPDGQGQAQWPYWDDDPFWIWTRGPFWIWIAGPVVSHTPDIGTPPDDDPDPDDDDPDPPDDDPPDPSDPPPPPPPPDPPPPDPDDDDDDPDDDDDDSDDDPDDDDDD

InterPro domains:
  IPR011047 Quinoprotein alcohol dehydrogenase-like superfamily [SSF50998] (41-251)
  IPR015943 WD40/YVTN repeat-like-containing domain superfamily [G3DSA:2.130.10.10] (14-278)

Solvent-accessible surface area (backbone atoms only — not comparable to full-atom values): 18703 Å² total; per-residue (Å²): 125,68,69,64,55,54,50,52,52,51,51,51,52,50,52,53,29,44,78,67,71,69,45,93,77,82,92,81,87,82,60,48,75,60,92,47,67,63,35,79,45,76,40,76,91,79,40,30,33,41,34,23,15,57,78,20,16,35,39,24,20,32,63,86,76,33,45,78,54,33,60,48,55,41,94,73,33,43,53,62,30,57,68,42,71,54,99,53,36,41,36,34,47,46,98,87,50,30,36,43,32,28,32,28,52,89,74,63,56,94,83,56,69,72,48,39,83,90,12,42,51,49,74,64,47,51,56,53,39,56,51,35,47,64,76,50,58,84,50,94,62,65,68,71,32,65,38,68,50,25,33,45,74,60,98,54,73,49,73,31,65,30,70,38,88,62,36,37,36,34,30,29,77,45,32,35,42,31,26,35,68,71,35,47,44,76,75,46,74,32,59,61,61,31,59,63,74,90,83,58,101,81,59,96,68,83,64,46,24,56,63,61,72,42,49,47,55,57,95,56,36,38,39,37,32,28,76,38,19,42,37,32,26,33,62,87,77,47,42,68,77,45,78,44,54,68,83,58,76,74,98,49,104,64,79,90,71,92,74,82,88,60,84,85,74,85,53,94,89,70,77,85,72,73,76,76,76,87,59,88,76,66,91,60,102,62,87,78,87,79,80,85,79,83,82,85,86,81,82,88,81,81,80,83,80,79,81,88,132